Protein AF-A0A1G1IIZ5-F1 (afdb_monomer)

Structure (mmCIF, N/CA/C/O backbone):
data_AF-A0A1G1IIZ5-F1
#
_entry.id   AF-A0A1G1IIZ5-F1
#
loop_
_atom_site.group_PDB
_atom_site.id
_atom_site.type_symbol
_atom_site.label_atom_id
_atom_site.label_alt_id
_atom_site.label_comp_id
_atom_site.label_asym_id
_atom_site.label_entity_id
_atom_site.label_seq_id
_atom_site.pdbx_PDB_ins_code
_atom_site.Cartn_x
_atom_site.Cartn_y
_atom_site.Cartn_z
_atom_site.occupancy
_atom_site.B_iso_or_equiv
_atom_site.auth_seq_id
_atom_site.auth_comp_id
_atom_site.auth_asym_id
_atom_site.auth_atom_id
_atom_site.pdbx_PDB_model_num
ATOM 1 N N . MET A 1 1 ? 33.162 46.191 71.524 1.00 35.69 1 MET A N 1
ATOM 2 C CA . MET A 1 1 ? 34.318 47.117 71.509 1.00 35.69 1 MET A CA 1
ATOM 3 C C . MET A 1 1 ? 35.520 46.307 71.055 1.00 35.69 1 MET A C 1
ATOM 5 O O . MET A 1 1 ? 35.859 45.356 71.735 1.00 35.69 1 MET A O 1
ATOM 9 N N . ARG A 1 2 ? 35.902 46.416 69.774 1.00 37.34 2 ARG A N 1
ATOM 10 C CA . ARG A 1 2 ? 37.052 47.219 69.300 1.00 37.34 2 ARG A CA 1
ATOM 11 C C . ARG A 1 2 ? 38.326 46.714 69.982 1.00 37.34 2 ARG A C 1
ATOM 13 O O . ARG A 1 2 ? 38.479 46.966 71.169 1.00 37.34 2 ARG A O 1
ATOM 20 N N . LYS A 1 3 ? 39.179 45.956 69.287 1.00 39.81 3 LYS A N 1
ATOM 21 C CA . LYS A 1 3 ? 40.408 46.441 68.613 1.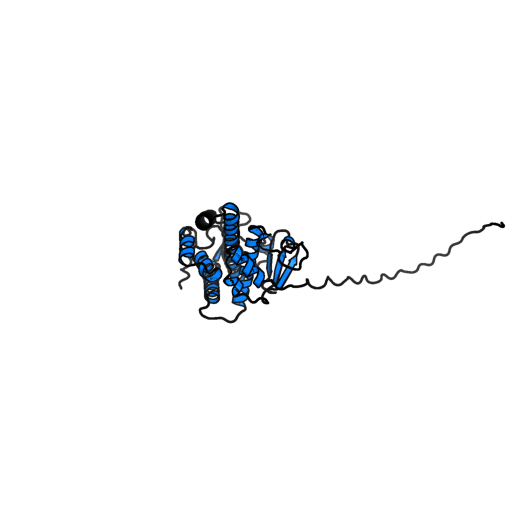00 39.81 3 LYS A CA 1
ATOM 22 C C . LYS A 1 3 ? 41.299 45.185 68.403 1.00 39.81 3 LYS A C 1
ATOM 24 O O . LYS A 1 3 ? 41.191 44.294 69.230 1.00 39.81 3 LYS A O 1
ATOM 29 N N . ASP A 1 4 ? 42.130 44.947 67.391 1.00 43.72 4 ASP A N 1
ATOM 30 C CA . ASP A 1 4 ? 42.966 45.807 66.551 1.00 43.72 4 ASP A CA 1
ATOM 31 C C . ASP A 1 4 ? 43.661 44.898 65.488 1.00 43.72 4 ASP A C 1
ATOM 33 O O . ASP A 1 4 ? 43.944 43.741 65.779 1.00 43.72 4 ASP A O 1
ATOM 37 N N . ILE A 1 5 ? 43.749 45.317 64.214 1.00 45.19 5 ILE A N 1
ATOM 38 C CA . ILE A 1 5 ? 44.985 45.755 63.500 1.00 45.19 5 ILE A CA 1
ATOM 39 C C . ILE A 1 5 ? 45.756 44.571 62.857 1.00 45.19 5 ILE A C 1
ATOM 41 O O . ILE A 1 5 ? 46.226 43.690 63.555 1.00 45.19 5 ILE A O 1
ATOM 45 N N . LEU A 1 6 ? 45.732 44.381 61.526 1.00 35.84 6 LEU A N 1
ATOM 46 C CA . LEU A 1 6 ? 46.451 45.091 60.438 1.00 35.84 6 LEU A CA 1
ATOM 47 C C . LEU A 1 6 ? 47.904 44.593 60.243 1.00 35.84 6 LEU A C 1
ATOM 49 O O . LEU A 1 6 ? 48.634 44.418 61.209 1.00 35.84 6 LEU A O 1
ATOM 53 N N . VAL A 1 7 ? 48.313 44.551 58.963 1.00 37.84 7 VAL A N 1
ATOM 54 C CA . VAL A 1 7 ? 49.687 44.496 58.397 1.00 37.84 7 VAL A CA 1
ATOM 55 C C . VAL A 1 7 ? 50.171 43.061 58.087 1.00 37.84 7 VAL A C 1
ATOM 57 O O . VAL A 1 7 ? 50.438 42.295 58.996 1.00 37.84 7 VAL A O 1
ATOM 60 N N . SER A 1 8 ? 50.134 42.548 56.845 1.00 29.69 8 SER A N 1
ATOM 61 C CA . SER A 1 8 ? 50.776 42.970 55.575 1.00 29.69 8 SER A CA 1
ATOM 62 C C . SER A 1 8 ? 52.266 42.601 55.473 1.00 29.69 8 SER A C 1
ATOM 64 O O . SER A 1 8 ? 52.972 42.662 56.470 1.00 29.69 8 SER A O 1
ATOM 66 N N . LEU A 1 9 ? 52.708 42.348 54.227 1.00 31.19 9 LEU A N 1
ATOM 67 C CA . LEU A 1 9 ? 54.066 42.059 53.714 1.00 31.19 9 LEU A CA 1
ATOM 68 C C . LEU A 1 9 ? 54.478 40.568 53.819 1.00 31.19 9 LEU A C 1
ATOM 70 O O . LEU A 1 9 ? 54.253 39.949 54.842 1.00 31.19 9 LEU A O 1
ATOM 74 N N . ILE A 1 10 ? 55.113 39.885 52.856 1.00 40.47 10 ILE A N 1
ATOM 75 C CA . ILE A 1 10 ? 55.811 40.206 51.592 1.00 40.47 10 ILE A CA 1
ATOM 76 C C . ILE A 1 10 ? 56.093 38.826 50.930 1.00 40.47 10 ILE A C 1
ATOM 78 O O . ILE A 1 10 ? 56.464 37.891 51.622 1.00 40.47 10 ILE A O 1
ATOM 82 N N . ASN A 1 11 ? 55.697 38.571 49.677 1.00 30.33 11 ASN A N 1
ATOM 83 C CA . ASN A 1 11 ? 56.474 38.722 48.429 1.00 30.33 11 ASN A CA 1
ATOM 84 C C . ASN A 1 11 ? 57.281 37.457 48.006 1.00 30.33 11 ASN A C 1
ATOM 86 O O . ASN A 1 11 ? 58.302 37.137 48.595 1.00 30.33 11 ASN A O 1
ATOM 90 N N . ARG A 1 12 ? 56.805 36.830 46.912 1.00 33.84 12 ARG A N 1
ATOM 91 C CA . ARG A 1 12 ? 57.512 36.302 45.712 1.00 33.84 12 ARG A CA 1
ATOM 92 C C . ARG A 1 12 ? 58.698 35.319 45.839 1.00 33.84 12 ARG A C 1
ATOM 94 O O . ARG A 1 12 ? 59.758 35.701 46.304 1.00 33.84 12 ARG A O 1
ATOM 101 N N . LEU A 1 13 ? 58.555 34.147 45.200 1.00 32.44 13 LEU A N 1
ATOM 102 C CA . LEU A 1 13 ? 59.296 33.621 44.015 1.00 32.44 13 LEU A CA 1
ATOM 103 C C . LEU A 1 13 ? 59.108 32.081 43.969 1.00 32.44 13 LEU A C 1
ATOM 105 O O . LEU A 1 13 ? 59.458 31.388 44.911 1.00 32.44 13 LEU A O 1
ATOM 109 N N . ALA A 1 14 ? 58.336 31.535 43.025 1.00 31.95 14 ALA A N 1
ATOM 110 C CA . ALA A 1 14 ? 58.768 31.026 41.713 1.00 31.95 14 ALA A CA 1
ATOM 111 C C . ALA A 1 14 ? 59.657 29.765 41.768 1.00 31.95 14 ALA A C 1
ATOM 113 O O . ALA A 1 14 ? 60.871 29.881 41.867 1.00 31.95 14 ALA A O 1
ATOM 114 N N . VAL A 1 15 ? 59.054 28.583 41.576 1.00 36.00 15 VAL A N 1
ATOM 115 C CA . VAL A 1 15 ? 59.698 27.421 40.934 1.00 36.00 15 VAL A CA 1
ATOM 116 C C . VAL A 1 15 ? 58.640 26.690 40.107 1.00 36.00 15 VAL A C 1
ATOM 118 O O . VAL A 1 15 ? 57.615 26.252 40.625 1.00 36.00 15 VAL A O 1
ATOM 121 N N . ALA A 1 16 ? 58.892 26.604 38.804 1.00 32.50 16 ALA A N 1
ATOM 122 C CA . ALA A 1 16 ? 58.141 25.795 37.862 1.00 32.50 16 ALA A CA 1
ATOM 123 C C . ALA A 1 16 ? 58.535 24.320 38.014 1.00 32.50 16 ALA A C 1
ATOM 125 O O . ALA A 1 16 ? 59.723 24.006 38.038 1.00 32.50 16 ALA A O 1
ATOM 126 N N . CYS A 1 17 ? 57.551 23.421 38.041 1.00 30.36 17 CYS A N 1
ATOM 127 C CA . CYS A 1 17 ? 57.765 22.016 37.719 1.00 30.36 17 CYS A CA 1
ATOM 128 C C . CYS A 1 17 ? 56.618 21.522 36.836 1.00 30.36 17 CYS A C 1
ATOM 130 O O . CYS A 1 17 ? 55.448 21.539 37.216 1.00 30.36 17 CYS A O 1
ATOM 132 N N . LEU A 1 18 ? 57.012 21.135 35.628 1.00 30.66 18 LEU A N 1
ATOM 133 C CA . LEU A 1 18 ? 56.246 20.464 34.593 1.00 30.66 18 LEU A CA 1
ATOM 134 C C . LEU A 1 18 ? 55.715 19.130 35.154 1.00 30.66 18 LEU A C 1
ATOM 136 O O . LEU A 1 18 ? 56.514 18.278 35.536 1.00 30.66 18 LEU A O 1
ATOM 140 N N . ILE A 1 19 ? 54.398 18.917 35.171 1.00 38.81 19 ILE A N 1
ATOM 141 C CA . ILE A 1 19 ? 53.825 17.569 35.268 1.00 38.81 19 ILE A CA 1
ATOM 142 C C . ILE A 1 19 ? 52.884 17.386 34.083 1.00 38.81 19 ILE A C 1
ATOM 144 O O . ILE A 1 19 ? 51.909 18.113 33.907 1.00 38.81 19 ILE A O 1
ATOM 148 N N . MET A 1 20 ? 53.256 16.418 33.251 1.00 34.34 20 MET A N 1
ATOM 149 C CA . MET A 1 20 ? 52.522 15.924 32.097 1.00 34.34 20 MET A CA 1
ATOM 150 C C . MET A 1 20 ? 51.125 15.465 32.522 1.00 34.34 20 MET A C 1
ATOM 152 O O . MET A 1 20 ? 50.988 14.505 33.280 1.00 34.34 20 MET A O 1
ATOM 156 N N . ALA A 1 21 ? 50.088 16.137 32.025 1.00 37.84 21 ALA A N 1
ATOM 157 C CA . ALA A 1 21 ? 48.723 15.648 32.128 1.00 37.84 21 ALA A CA 1
ATOM 158 C C . ALA A 1 21 ? 48.564 14.458 31.173 1.00 37.84 21 ALA A C 1
ATOM 160 O O . ALA A 1 21 ? 48.526 14.620 29.953 1.00 37.84 21 ALA A O 1
ATOM 161 N N . ALA A 1 22 ? 48.509 13.257 31.743 1.00 37.97 22 ALA A N 1
ATOM 162 C CA . ALA A 1 22 ? 48.033 12.073 31.052 1.00 37.97 22 ALA A CA 1
ATOM 163 C C . ALA A 1 22 ? 46.589 12.329 30.594 1.00 37.97 22 ALA A C 1
ATOM 165 O O . ALA A 1 22 ? 45.702 12.567 31.415 1.00 37.97 22 ALA A O 1
ATOM 166 N N . ALA A 1 23 ? 46.368 12.307 29.280 1.00 42.84 23 ALA A N 1
ATOM 167 C CA . ALA A 1 23 ? 45.037 12.281 28.701 1.00 42.84 23 ALA A CA 1
ATOM 168 C C . ALA A 1 23 ? 44.338 10.998 29.170 1.00 42.84 23 ALA A C 1
ATOM 170 O O . ALA A 1 23 ? 44.725 9.893 28.789 1.00 42.84 23 ALA A O 1
ATOM 171 N N . ALA A 1 24 ? 43.337 11.147 30.036 1.00 38.81 24 ALA A N 1
ATOM 172 C CA . ALA A 1 24 ? 42.416 10.065 30.332 1.00 38.81 24 ALA A CA 1
ATOM 173 C C . ALA A 1 24 ? 41.630 9.734 29.051 1.00 38.81 24 ALA A C 1
ATOM 175 O O . ALA A 1 24 ? 41.260 10.653 28.312 1.00 38.81 24 ALA A O 1
ATOM 176 N N . PRO A 1 25 ? 41.377 8.448 28.760 1.00 44.31 25 PRO A N 1
ATOM 177 C CA . PRO A 1 25 ? 40.555 8.076 27.626 1.00 44.31 25 PRO A CA 1
ATOM 178 C C . PRO A 1 25 ? 39.148 8.626 27.860 1.00 44.31 25 PRO A C 1
ATOM 180 O O . PRO A 1 25 ? 38.497 8.286 28.846 1.00 44.31 25 PRO A O 1
ATOM 183 N N . VAL A 1 26 ? 38.689 9.481 26.944 1.00 46.41 26 VAL A N 1
ATOM 184 C CA . VAL A 1 26 ? 37.265 9.766 26.769 1.00 46.41 26 VAL A CA 1
ATOM 185 C C . VAL A 1 26 ? 36.629 8.426 26.433 1.00 46.41 26 VAL A C 1
ATOM 187 O O . VAL A 1 26 ? 36.758 7.923 25.317 1.00 46.41 26 VAL A O 1
ATOM 190 N N . TRP A 1 27 ? 36.029 7.795 27.435 1.00 47.47 27 TRP A N 1
ATOM 191 C CA . TRP A 1 27 ? 35.091 6.714 27.208 1.00 47.47 27 TRP A CA 1
ATOM 192 C C . TRP A 1 27 ? 33.933 7.351 26.460 1.00 47.47 27 TRP A C 1
ATOM 194 O O . TRP A 1 27 ? 33.174 8.134 27.025 1.00 47.47 27 TRP A O 1
ATOM 204 N N . ALA A 1 28 ? 33.892 7.096 25.154 1.00 46.25 28 ALA A N 1
ATOM 205 C CA . ALA A 1 28 ? 32.711 7.351 24.364 1.00 46.25 28 ALA A CA 1
ATOM 206 C C . ALA A 1 28 ? 31.565 6.622 25.064 1.00 46.25 28 ALA A C 1
ATOM 208 O O . ALA A 1 28 ? 31.615 5.404 25.250 1.00 46.25 28 ALA A O 1
ATOM 209 N N . GLU A 1 29 ? 30.593 7.403 25.521 1.00 41.41 29 GLU A N 1
ATOM 210 C CA . GLU A 1 29 ? 29.311 6.903 25.979 1.00 41.41 29 GLU A CA 1
ATOM 211 C C . GLU A 1 29 ? 28.806 5.919 24.921 1.00 41.41 29 GLU A C 1
ATOM 213 O O . GLU A 1 29 ? 28.840 6.215 23.720 1.00 41.41 29 GLU A O 1
ATOM 218 N N . ALA A 1 30 ? 28.415 4.721 25.356 1.00 50.22 30 ALA A N 1
ATOM 219 C CA . ALA A 1 30 ? 27.749 3.781 24.474 1.00 50.22 30 ALA A CA 1
ATOM 220 C C . ALA A 1 30 ? 26.575 4.506 23.785 1.00 50.22 30 ALA A C 1
ATOM 222 O O . ALA A 1 30 ? 25.937 5.351 24.424 1.00 50.22 30 ALA A O 1
ATOM 223 N N . PRO A 1 31 ? 26.289 4.217 22.501 1.00 45.81 31 PRO A N 1
ATOM 224 C CA . PRO A 1 31 ? 25.089 4.741 21.862 1.00 45.81 31 PRO A CA 1
ATOM 225 C C . PRO A 1 31 ? 23.868 4.445 22.752 1.00 45.81 31 PRO A C 1
ATOM 227 O O . PRO A 1 31 ? 23.874 3.436 23.469 1.00 45.81 31 PRO A O 1
ATOM 230 N N . PRO A 1 32 ? 22.857 5.332 22.761 1.00 45.09 32 PRO A N 1
ATOM 231 C CA . PRO A 1 32 ? 21.695 5.184 23.627 1.00 45.09 32 PRO A CA 1
ATOM 232 C C . PRO A 1 32 ? 21.066 3.792 23.462 1.00 45.09 32 PRO A C 1
ATOM 234 O O . PRO A 1 32 ? 21.185 3.190 22.390 1.00 45.09 32 PRO A O 1
ATOM 237 N N . PRO A 1 33 ? 20.415 3.267 24.517 1.00 46.38 33 PRO A N 1
ATOM 238 C CA . PRO A 1 33 ? 19.754 1.971 24.453 1.00 46.38 33 PRO A CA 1
ATOM 239 C C . PRO A 1 33 ? 18.777 1.944 23.274 1.00 46.38 33 PRO A C 1
ATOM 241 O O . PRO A 1 33 ? 18.203 2.978 22.923 1.00 46.38 33 PRO A O 1
ATOM 244 N N . ALA A 1 34 ? 18.627 0.759 22.671 1.00 51.72 34 ALA A N 1
ATOM 245 C CA . ALA A 1 34 ? 17.686 0.493 21.588 1.00 51.72 34 ALA A CA 1
ATOM 246 C C . ALA A 1 34 ? 16.342 1.179 21.866 1.00 51.72 34 ALA A C 1
ATOM 248 O O . ALA A 1 34 ? 15.870 1.159 23.007 1.00 51.72 34 ALA A O 1
ATOM 249 N N . ALA A 1 35 ? 15.771 1.815 20.839 1.00 57.34 35 ALA A N 1
ATOM 250 C CA . ALA A 1 35 ? 14.470 2.461 20.925 1.00 57.34 35 ALA A CA 1
ATOM 251 C C . ALA A 1 35 ? 13.476 1.527 21.635 1.00 57.34 35 ALA A C 1
ATOM 253 O O . ALA A 1 35 ? 13.461 0.327 21.364 1.00 57.34 35 ALA A O 1
ATOM 254 N N . ASP A 1 36 ? 12.698 2.066 22.575 1.00 61.78 36 ASP A N 1
ATOM 255 C CA . ASP A 1 36 ? 11.671 1.315 23.299 1.00 61.78 36 ASP A CA 1
ATOM 256 C C . ASP A 1 36 ? 10.623 0.835 22.281 1.00 61.78 36 ASP A C 1
ATOM 258 O O . ASP A 1 36 ? 9.737 1.586 21.867 1.00 61.78 36 ASP A O 1
ATOM 262 N N . LEU A 1 37 ? 10.825 -0.380 21.765 1.00 65.50 37 LEU A N 1
ATOM 263 C CA . LEU A 1 37 ? 9.994 -0.990 20.737 1.00 65.50 37 LEU A CA 1
ATOM 264 C C . LEU A 1 37 ? 8.644 -1.322 21.362 1.00 65.50 37 LEU A C 1
ATOM 266 O O . LEU A 1 37 ? 8.516 -2.207 22.209 1.00 65.50 37 LEU A O 1
ATOM 270 N N . THR A 1 38 ? 7.615 -0.620 20.910 1.00 80.00 38 THR A N 1
ATOM 271 C CA . THR A 1 38 ? 6.235 -0.863 21.332 1.00 80.00 38 THR A CA 1
ATOM 272 C C . THR A 1 38 ? 5.536 -1.799 20.350 1.00 80.00 38 THR A C 1
ATOM 274 O O . THR A 1 38 ? 5.992 -2.007 19.228 1.00 80.00 38 THR A O 1
ATOM 277 N N . ARG A 1 39 ? 4.422 -2.412 20.755 1.00 84.19 39 ARG A N 1
ATOM 278 C CA . ARG A 1 39 ? 3.571 -3.176 19.831 1.00 84.19 39 ARG A CA 1
ATOM 279 C C . ARG A 1 39 ? 2.572 -2.247 19.156 1.00 84.19 39 ARG A C 1
ATOM 281 O O . ARG A 1 39 ? 2.050 -1.334 19.799 1.00 84.19 39 ARG A O 1
ATOM 288 N N . LEU A 1 40 ? 2.268 -2.508 17.884 1.00 83.25 40 LEU A N 1
ATOM 289 C CA . LEU A 1 40 ? 1.199 -1.798 17.187 1.00 83.25 40 LEU A CA 1
ATOM 290 C C . LEU A 1 40 ? -0.132 -2.043 17.930 1.00 83.25 40 LEU A C 1
ATOM 292 O O . LEU A 1 40 ? -0.494 -3.202 18.147 1.00 83.25 40 LEU A O 1
ATOM 296 N N . PRO A 1 41 ? -0.892 -0.999 18.323 1.00 87.50 41 PRO A N 1
ATOM 297 C CA . PRO A 1 41 ? -2.164 -1.159 19.029 1.00 87.50 41 PRO A CA 1
ATOM 298 C C . PRO A 1 41 ? -3.278 -1.597 18.063 1.00 87.50 41 PRO A C 1
ATOM 300 O O . PRO A 1 41 ? -4.229 -0.861 17.796 1.00 87.50 41 PRO A O 1
ATOM 303 N N . LEU A 1 42 ? -3.158 -2.812 17.525 1.00 90.38 42 LEU A N 1
ATOM 304 C CA . LEU A 1 42 ? -3.950 -3.314 16.403 1.00 90.38 42 LEU A CA 1
ATOM 305 C C . LEU A 1 42 ? -5.460 -3.305 16.679 1.00 90.38 42 LEU A C 1
ATOM 307 O O . LEU A 1 42 ? -6.241 -2.937 15.809 1.00 90.38 42 LEU A O 1
ATOM 311 N N . ALA A 1 43 ? -5.881 -3.628 17.905 1.00 91.00 43 ALA A N 1
ATOM 312 C CA . ALA A 1 43 ? -7.295 -3.599 18.283 1.00 91.00 43 ALA A CA 1
ATOM 313 C C . ALA A 1 43 ? -7.906 -2.187 18.193 1.00 91.00 43 ALA A C 1
ATOM 315 O O . ALA A 1 43 ? -9.009 -2.027 17.670 1.00 91.00 43 ALA A O 1
ATOM 316 N N . ALA A 1 44 ? -7.182 -1.164 18.661 1.00 91.50 44 ALA A N 1
ATOM 317 C CA . ALA A 1 44 ? -7.623 0.226 18.554 1.00 91.50 44 ALA A CA 1
ATOM 318 C C . ALA A 1 44 ? -7.625 0.681 17.089 1.00 91.50 44 ALA A C 1
ATOM 320 O O . ALA A 1 44 ? -8.612 1.240 16.621 1.00 91.50 44 ALA A O 1
ATOM 321 N N . LEU A 1 45 ? -6.567 0.345 16.343 1.00 93.50 45 LEU A N 1
ATOM 322 C CA . LEU A 1 45 ? -6.456 0.653 14.919 1.00 93.50 45 LEU A CA 1
ATOM 323 C C . LEU A 1 45 ? -7.617 0.064 14.105 1.00 93.50 45 LEU A C 1
ATOM 325 O O . LEU A 1 45 ? -8.181 0.764 13.265 1.00 93.50 45 LEU A O 1
ATOM 329 N N . ILE A 1 46 ? -7.993 -1.193 14.361 1.00 96.62 46 ILE A N 1
ATOM 330 C CA . ILE A 1 46 ? -9.146 -1.843 13.726 1.00 96.62 46 ILE A CA 1
ATOM 331 C C . ILE A 1 46 ? -10.426 -1.086 14.084 1.00 96.62 46 ILE A C 1
ATOM 333 O O . ILE A 1 46 ? -11.134 -0.664 13.177 1.00 96.62 46 ILE A O 1
ATOM 337 N N . SER A 1 47 ? -10.696 -0.857 15.373 1.00 96.44 47 SER A N 1
ATOM 338 C CA . SER A 1 47 ? -11.917 -0.168 15.822 1.00 96.44 47 SER A CA 1
ATOM 339 C C . SER A 1 47 ? -12.069 1.214 15.180 1.00 96.44 47 SER A C 1
ATOM 341 O O . SER A 1 47 ? -13.108 1.527 14.604 1.00 96.44 47 SER A O 1
ATOM 343 N N . GLU A 1 48 ? -11.018 2.034 15.219 1.00 95.94 48 GLU A N 1
ATOM 344 C CA . GLU A 1 48 ? -11.031 3.380 14.637 1.00 95.94 48 GLU A CA 1
ATOM 345 C C . GLU A 1 48 ? -11.157 3.353 13.108 1.00 95.94 48 GLU A C 1
ATOM 347 O O . GLU A 1 48 ? -11.800 4.216 12.507 1.00 95.94 48 GLU A O 1
ATOM 352 N N . SER A 1 49 ? -10.566 2.346 12.463 1.00 96.56 49 SER A N 1
ATOM 353 C CA . SER A 1 49 ? -10.702 2.144 11.022 1.00 96.56 49 SER A CA 1
ATOM 354 C C . SER A 1 49 ? -12.142 1.817 10.639 1.00 96.56 49 SER A C 1
ATOM 356 O O . SER A 1 49 ? -12.651 2.388 9.678 1.00 96.56 49 SER A O 1
ATOM 358 N N . GLU A 1 50 ? -12.834 0.969 11.401 1.00 95.81 50 GLU A N 1
ATOM 359 C CA . GLU A 1 50 ? -14.244 0.648 11.154 1.00 95.81 50 GLU A CA 1
ATOM 360 C C . GLU A 1 50 ? -15.158 1.858 11.332 1.00 95.81 50 GLU A C 1
ATOM 362 O O . GLU A 1 50 ? -16.039 2.083 10.500 1.00 95.81 50 GLU A O 1
ATOM 367 N N . GLU A 1 51 ? -14.916 2.678 12.357 1.00 94.69 51 GLU A N 1
ATOM 368 C CA . GLU A 1 51 ? -15.649 3.932 12.572 1.00 94.69 51 GLU A CA 1
ATOM 369 C C . GLU A 1 51 ? -15.499 4.902 11.390 1.00 94.69 51 GLU A C 1
ATOM 371 O O . GLU A 1 51 ? -16.441 5.610 11.026 1.00 94.69 51 GLU A O 1
ATOM 376 N N . LEU A 1 52 ? -14.328 4.904 10.749 1.00 93.56 52 LEU A N 1
ATOM 377 C CA . LEU A 1 52 ? -14.041 5.683 9.543 1.00 93.56 52 LEU A CA 1
ATOM 378 C C . LEU A 1 52 ? -14.479 4.979 8.244 1.00 93.56 52 LEU A C 1
ATOM 380 O O . LEU A 1 52 ? -14.332 5.537 7.151 1.00 93.56 52 LEU A O 1
ATOM 384 N N . GLY A 1 53 ? -15.018 3.761 8.341 1.00 93.38 53 GLY A N 1
ATOM 385 C CA . GLY A 1 53 ? -15.390 2.923 7.205 1.00 93.38 53 GLY A CA 1
ATOM 386 C C . GLY A 1 53 ? -14.195 2.497 6.347 1.00 93.38 53 GLY A C 1
ATOM 387 O O . GLY A 1 53 ? -14.348 2.330 5.140 1.00 93.38 53 GLY A O 1
ATOM 388 N N . LEU A 1 54 ? -13.001 2.386 6.918 1.00 96.38 54 LEU A N 1
ATOM 389 C CA . LEU A 1 54 ? -11.776 1.942 6.253 1.00 96.38 54 LEU A CA 1
ATOM 390 C C . LEU A 1 54 ? -11.680 0.405 6.217 1.00 96.38 54 LEU A C 1
ATOM 392 O O . LEU A 1 54 ? -12.326 -0.268 7.022 1.00 96.38 54 LEU A O 1
ATOM 396 N N . PRO A 1 55 ? -10.910 -0.171 5.276 1.00 96.12 55 PRO A N 1
ATOM 397 C CA . PRO A 1 55 ? -10.788 -1.621 5.157 1.00 96.12 55 PRO A CA 1
ATOM 398 C C . PRO A 1 55 ? -10.026 -2.223 6.343 1.00 96.12 55 PRO A C 1
ATOM 400 O O . PRO A 1 55 ? -8.889 -1.849 6.601 1.00 96.12 55 PRO A O 1
ATOM 403 N N . THR A 1 56 ? -10.619 -3.197 7.036 1.00 96.81 56 THR A N 1
ATOM 404 C CA . THR A 1 56 ? -10.002 -3.826 8.221 1.00 96.81 56 THR A CA 1
ATOM 405 C C . THR A 1 56 ? -9.716 -5.310 8.076 1.00 96.81 56 THR A C 1
ATOM 407 O O . THR A 1 56 ? -9.088 -5.882 8.961 1.00 96.81 56 THR A O 1
ATOM 410 N N . LYS A 1 57 ? -10.135 -5.947 6.976 1.00 96.50 57 LYS A N 1
ATOM 411 C CA . LYS A 1 57 ? -10.001 -7.397 6.788 1.00 96.50 57 LYS A CA 1
ATOM 412 C C . LYS A 1 57 ? -8.561 -7.877 6.989 1.00 96.50 57 LYS A C 1
ATOM 414 O O . LYS A 1 57 ? -8.318 -8.667 7.890 1.00 96.50 57 LYS A O 1
ATOM 419 N N . PHE A 1 58 ? -7.607 -7.326 6.242 1.00 95.94 58 PHE A N 1
ATOM 420 C CA . PHE A 1 58 ? -6.199 -7.709 6.378 1.00 95.94 58 PHE A CA 1
ATOM 421 C C . PHE A 1 58 ? -5.591 -7.344 7.746 1.00 95.94 58 PHE A C 1
ATOM 423 O O . PHE A 1 58 ? -4.736 -8.061 8.255 1.00 95.94 58 PHE A O 1
ATOM 430 N N . LEU A 1 59 ? -6.067 -6.269 8.389 1.00 96.31 59 LEU A N 1
ATOM 431 C CA . LEU A 1 59 ? -5.623 -5.892 9.736 1.00 96.31 59 LEU A CA 1
ATOM 432 C C . LEU A 1 59 ? -6.041 -6.928 10.781 1.00 96.31 59 LEU A C 1
ATOM 434 O O . LEU A 1 59 ? -5.322 -7.137 11.748 1.00 96.31 59 LEU A O 1
ATOM 438 N N . ARG A 1 60 ? -7.196 -7.577 10.603 1.00 95.75 60 ARG A N 1
ATOM 439 C CA . ARG A 1 60 ? -7.690 -8.615 11.522 1.00 95.75 60 ARG A CA 1
ATOM 440 C C . ARG A 1 60 ? -6.891 -9.909 11.438 1.00 95.75 60 ARG A C 1
ATOM 442 O O . ARG A 1 60 ? -6.831 -10.632 12.427 1.00 95.75 60 ARG A O 1
ATOM 449 N N . ASP A 1 61 ? -6.301 -10.178 10.281 1.00 94.00 61 ASP A N 1
ATOM 450 C CA . ASP A 1 61 ? -5.495 -11.372 10.037 1.00 94.00 61 ASP A CA 1
ATOM 451 C C . ASP A 1 61 ? -4.062 -11.237 10.575 1.00 94.00 61 ASP A C 1
ATOM 453 O O . ASP A 1 61 ? -3.380 -12.248 10.761 1.00 94.00 61 ASP A O 1
ATOM 457 N N . LEU A 1 62 ? -3.595 -10.005 10.805 1.00 93.25 62 LEU A N 1
ATOM 458 C CA . LEU A 1 62 ? -2.244 -9.716 11.276 1.00 93.25 62 LEU A CA 1
ATOM 459 C C . LEU A 1 62 ? -2.115 -10.025 12.784 1.00 93.25 62 LEU A C 1
ATOM 461 O O . LEU A 1 62 ? -2.896 -9.503 13.581 1.00 93.25 62 LEU A O 1
ATOM 465 N N . PRO A 1 63 ? -1.130 -10.826 13.227 1.00 92.81 63 PRO A N 1
ATOM 466 C CA . PRO A 1 63 ? -0.892 -11.043 14.650 1.00 92.81 63 PRO A CA 1
ATOM 467 C C . PRO A 1 63 ? -0.462 -9.748 15.351 1.00 92.81 63 PRO A C 1
ATOM 469 O O . PRO A 1 63 ? 0.354 -8.982 14.836 1.00 92.81 63 PRO A O 1
ATOM 472 N N . SER A 1 64 ? -0.965 -9.508 16.565 1.00 89.44 64 SER A N 1
ATOM 473 C CA . SER A 1 64 ? -0.657 -8.289 17.338 1.00 89.44 64 SER A CA 1
ATOM 474 C C . SER A 1 64 ? 0.820 -8.147 17.725 1.00 89.44 64 SER A C 1
ATOM 476 O O . SER A 1 64 ? 1.264 -7.072 18.119 1.00 89.44 64 SER A O 1
ATOM 478 N N . ASP A 1 65 ? 1.569 -9.243 17.664 1.00 90.00 65 ASP A N 1
ATOM 479 C CA . ASP A 1 65 ? 2.990 -9.345 17.974 1.00 90.00 65 ASP A CA 1
ATOM 480 C C . ASP A 1 65 ? 3.868 -9.527 16.727 1.00 90.00 65 ASP A C 1
ATOM 482 O O . ASP A 1 65 ? 5.080 -9.698 16.870 1.00 90.00 65 ASP A O 1
ATOM 486 N N . PHE A 1 66 ? 3.299 -9.444 15.521 1.00 93.44 66 PHE A N 1
ATOM 487 C CA . PHE A 1 66 ? 4.086 -9.488 14.291 1.00 93.44 66 PHE A CA 1
ATOM 488 C C . PHE A 1 66 ? 4.871 -8.186 14.092 1.00 93.44 66 PHE A C 1
ATOM 490 O O . PHE A 1 66 ? 6.076 -8.220 13.889 1.00 93.44 66 PHE A O 1
ATOM 497 N N . VAL A 1 67 ? 4.207 -7.033 14.240 1.00 93.19 67 VAL A N 1
ATOM 498 C CA . VAL A 1 67 ? 4.822 -5.717 14.006 1.00 93.19 67 VAL A CA 1
ATOM 499 C C . VAL A 1 67 ? 5.268 -5.067 15.313 1.00 93.19 67 VAL A C 1
ATOM 501 O O . VAL A 1 67 ? 4.477 -4.884 16.248 1.00 93.19 67 VAL A O 1
ATOM 504 N N . THR A 1 68 ? 6.538 -4.678 15.373 1.00 92.44 68 THR A N 1
ATOM 505 C CA . THR A 1 68 ? 7.054 -3.748 16.390 1.00 92.44 68 THR A CA 1
ATOM 506 C C . THR A 1 68 ? 7.022 -2.316 15.864 1.00 92.44 68 THR A C 1
ATOM 508 O O . THR A 1 68 ? 7.010 -2.096 14.656 1.00 92.44 68 THR A O 1
ATOM 511 N N . VAL A 1 69 ? 6.957 -1.326 16.755 1.00 90.44 69 VAL A N 1
ATOM 512 C CA . VAL A 1 69 ? 6.771 0.083 16.398 1.00 90.44 69 VAL A CA 1
ATOM 513 C C . VAL A 1 69 ? 7.695 0.990 17.203 1.00 90.44 69 VAL A C 1
ATOM 515 O O . VAL A 1 69 ? 7.747 0.896 18.434 1.00 90.44 69 VAL A O 1
ATOM 518 N N . THR A 1 70 ? 8.343 1.934 16.519 1.00 91.00 70 THR A N 1
ATOM 519 C CA . THR A 1 70 ? 9.028 3.087 17.135 1.00 91.00 70 THR A CA 1
ATOM 520 C C . THR A 1 70 ? 8.527 4.399 16.548 1.00 91.00 70 THR A C 1
ATOM 522 O O . THR A 1 70 ? 7.893 4.432 15.494 1.00 91.00 70 THR A O 1
ATOM 525 N N . PHE A 1 71 ? 8.807 5.502 17.247 1.00 89.25 71 PHE A N 1
ATOM 526 C CA . PHE A 1 71 ? 8.479 6.849 16.786 1.00 89.25 71 PHE A CA 1
ATOM 527 C C . PHE A 1 71 ? 9.732 7.710 16.606 1.00 89.25 71 PHE A C 1
ATOM 529 O O . PHE A 1 71 ? 10.375 8.125 17.579 1.00 89.25 71 PHE A O 1
ATOM 536 N N . GLU A 1 72 ? 10.024 8.064 15.358 1.00 88.75 72 GLU A N 1
ATOM 537 C CA . GLU A 1 72 ? 11.226 8.804 14.961 1.00 88.75 72 GLU A CA 1
ATOM 538 C C . GLU A 1 72 ? 10.899 10.019 14.087 1.00 88.75 72 GLU A C 1
ATOM 540 O O . GLU A 1 72 ? 9.776 10.194 13.620 1.00 88.75 72 GLU A O 1
ATOM 545 N N . ASP A 1 73 ? 11.863 10.919 13.892 1.00 85.25 73 ASP A N 1
ATOM 546 C CA . ASP A 1 73 ? 11.665 12.100 13.044 1.00 85.25 73 ASP A CA 1
ATOM 547 C C . ASP A 1 73 ? 11.898 11.774 11.561 1.00 85.25 73 ASP A C 1
ATOM 549 O O . ASP A 1 73 ? 12.942 12.070 10.968 1.00 85.25 73 ASP A O 1
ATOM 553 N N . LEU A 1 74 ? 10.886 11.154 10.956 1.00 80.44 74 LEU A N 1
ATOM 554 C CA . LEU A 1 74 ? 10.849 10.845 9.532 1.00 80.44 74 LEU A CA 1
ATOM 555 C C . LEU A 1 74 ? 10.538 12.114 8.725 1.00 80.44 74 LEU A C 1
ATOM 557 O O . LEU A 1 74 ? 9.406 12.350 8.322 1.00 80.44 74 LEU A O 1
ATOM 561 N N . HIS A 1 75 ? 11.541 12.951 8.466 1.00 74.62 75 HIS A N 1
ATOM 562 C CA . HIS A 1 75 ? 11.379 14.288 7.867 1.00 74.62 75 HIS A CA 1
ATOM 563 C C . HIS A 1 75 ? 10.383 14.372 6.690 1.00 74.62 75 HIS A C 1
ATOM 565 O O . HIS A 1 75 ? 9.686 15.374 6.538 1.00 74.62 75 HIS A O 1
ATOM 571 N N . ARG A 1 76 ? 10.349 13.356 5.815 1.00 71.94 76 ARG A N 1
ATOM 572 C CA . ARG A 1 76 ? 9.518 13.335 4.597 1.00 71.94 76 ARG A CA 1
ATOM 573 C C . ARG A 1 76 ? 8.411 12.286 4.593 1.00 71.94 76 ARG A C 1
ATOM 575 O O . ARG A 1 76 ? 7.572 12.329 3.696 1.00 71.94 76 ARG A O 1
ATOM 582 N N . TRP A 1 77 ? 8.404 11.367 5.550 1.00 76.69 77 TRP A N 1
ATOM 583 C CA . TRP A 1 77 ? 7.549 10.183 5.521 1.00 76.69 77 TRP A CA 1
ATOM 584 C C . TRP A 1 77 ? 6.705 10.120 6.787 1.00 76.69 77 TRP A C 1
ATOM 586 O O . TRP A 1 77 ? 7.116 10.593 7.843 1.00 76.69 77 TRP A O 1
ATOM 596 N N . ALA A 1 78 ? 5.492 9.586 6.674 1.00 81.50 78 ALA A N 1
ATOM 597 C CA . ALA A 1 78 ? 4.625 9.414 7.838 1.00 81.50 78 ALA A CA 1
ATOM 598 C C . ALA A 1 78 ? 4.918 8.089 8.555 1.00 81.50 78 ALA A C 1
ATOM 600 O O . ALA A 1 78 ? 4.793 8.016 9.773 1.00 81.50 78 ALA A O 1
ATOM 601 N N . ALA A 1 79 ? 5.320 7.070 7.803 1.00 89.56 79 ALA A N 1
ATOM 602 C CA . ALA A 1 79 ? 5.659 5.745 8.281 1.00 89.56 79 ALA A CA 1
ATOM 603 C C . ALA A 1 79 ? 6.669 5.107 7.309 1.00 89.56 79 ALA A C 1
ATOM 605 O O . ALA A 1 79 ? 6.753 5.550 6.162 1.00 89.56 79 ALA A O 1
ATOM 606 N N . GLU A 1 80 ? 7.413 4.115 7.784 1.00 91.75 80 GLU A N 1
ATOM 607 C CA . GLU A 1 80 ? 8.325 3.261 7.018 1.00 91.75 80 GLU A CA 1
ATOM 608 C C . GLU A 1 80 ? 8.295 1.857 7.637 1.00 91.75 80 GLU A C 1
ATOM 610 O O . GLU A 1 80 ? 8.309 1.729 8.866 1.00 91.75 80 GLU A O 1
ATOM 615 N N . TYR A 1 81 ? 8.207 0.814 6.815 1.00 94.25 81 TYR A N 1
ATOM 616 C CA . TYR A 1 81 ? 8.270 -0.575 7.265 1.00 94.25 81 TYR A CA 1
ATOM 617 C C . TYR A 1 81 ? 9.579 -1.257 6.847 1.00 94.25 81 TYR A C 1
ATOM 619 O O . TYR A 1 81 ? 9.974 -1.205 5.685 1.00 94.25 81 TYR A O 1
ATOM 627 N N . HIS A 1 82 ? 10.209 -1.947 7.796 1.00 92.81 82 HIS A N 1
ATOM 628 C CA . HIS A 1 82 ? 11.432 -2.723 7.618 1.00 92.81 82 HIS A CA 1
ATOM 629 C C . HIS A 1 82 ? 11.121 -4.222 7.768 1.00 92.81 82 HIS A C 1
ATOM 631 O O . HIS A 1 82 ? 10.930 -4.692 8.899 1.00 92.81 82 HIS A O 1
ATOM 637 N N . PRO A 1 83 ? 11.050 -4.983 6.659 1.00 90.38 83 PRO A N 1
ATOM 638 C CA . PRO A 1 83 ? 10.679 -6.397 6.696 1.00 90.38 83 PRO A CA 1
ATOM 639 C C . PRO A 1 83 ? 11.718 -7.268 7.415 1.00 90.38 83 PRO A C 1
ATOM 641 O O . PRO A 1 83 ? 11.358 -8.257 8.043 1.00 90.38 83 PRO A O 1
ATOM 644 N N . GLU A 1 84 ? 13.003 -6.893 7.411 1.00 89.56 84 GLU A N 1
ATOM 645 C CA . GLU A 1 84 ? 14.061 -7.680 8.064 1.00 89.56 84 GLU A CA 1
ATOM 646 C C . GLU A 1 84 ? 13.871 -7.809 9.585 1.00 89.56 84 GLU A C 1
ATOM 648 O O . GLU A 1 84 ? 14.338 -8.775 10.191 1.00 89.56 84 GLU A O 1
ATOM 653 N N . GLU A 1 85 ? 13.191 -6.837 10.195 1.00 90.62 85 GLU A N 1
ATOM 654 C CA . GLU A 1 85 ? 12.968 -6.748 11.642 1.00 90.62 85 GLU A CA 1
ATOM 655 C C . GLU A 1 85 ? 11.476 -6.799 12.014 1.00 90.62 85 GLU A C 1
ATOM 657 O O . GLU A 1 85 ? 11.120 -6.689 13.191 1.00 90.62 85 GLU A O 1
ATOM 662 N N . HIS A 1 86 ? 10.591 -6.945 11.020 1.00 93.81 86 HIS A N 1
ATOM 663 C CA . HIS A 1 86 ? 9.146 -6.737 11.143 1.00 93.81 86 HIS A CA 1
ATOM 664 C C . HIS A 1 86 ? 8.815 -5.452 11.927 1.00 93.81 86 HIS A C 1
ATOM 666 O O . HIS A 1 86 ? 7.972 -5.420 12.834 1.00 93.81 86 HIS A O 1
ATOM 672 N N . HIS A 1 87 ? 9.531 -4.377 11.603 1.00 94.25 87 HIS A N 1
ATOM 673 C CA . HIS A 1 87 ? 9.565 -3.148 12.387 1.00 94.25 87 HIS A CA 1
ATOM 674 C C . HIS A 1 87 ? 8.995 -1.985 11.585 1.00 94.25 87 HIS A C 1
ATOM 676 O O . HIS A 1 87 ? 9.395 -1.726 10.457 1.00 94.25 87 HIS A O 1
ATOM 682 N N . MET A 1 88 ? 8.037 -1.275 12.172 1.00 93.88 88 MET A N 1
ATOM 683 C CA . MET A 1 88 ? 7.446 -0.074 11.602 1.00 93.88 88 MET A CA 1
ATOM 684 C C . MET A 1 88 ? 7.949 1.166 12.342 1.00 93.88 88 MET A C 1
ATOM 686 O O . MET A 1 88 ? 7.687 1.352 13.533 1.00 93.88 88 MET A O 1
ATOM 690 N N . ILE A 1 89 ? 8.623 2.056 11.625 1.00 92.38 89 ILE A N 1
ATOM 691 C CA . ILE A 1 89 ? 8.996 3.373 12.131 1.00 92.38 89 ILE A CA 1
ATOM 692 C C . ILE A 1 89 ? 7.884 4.342 11.762 1.00 92.38 89 ILE A C 1
ATOM 694 O O . ILE A 1 89 ? 7.533 4.511 10.598 1.00 92.38 89 ILE A O 1
ATOM 698 N N . LEU A 1 90 ? 7.312 5.005 12.757 1.00 90.69 90 LEU A N 1
ATOM 699 C CA . LEU A 1 90 ? 6.292 6.024 12.562 1.00 90.69 90 LEU A CA 1
ATOM 700 C C . LEU A 1 90 ? 6.885 7.405 12.799 1.00 90.69 90 LEU A C 1
ATOM 702 O O . LEU A 1 90 ? 7.677 7.610 13.719 1.00 90.69 90 LEU A O 1
ATOM 706 N N . ASN A 1 91 ? 6.460 8.395 12.018 1.00 88.69 91 ASN A N 1
ATOM 707 C CA . ASN A 1 91 ? 6.856 9.770 12.276 1.00 88.69 91 ASN A CA 1
ATOM 708 C C . ASN A 1 91 ? 6.382 10.179 13.679 1.00 88.69 91 ASN A C 1
ATOM 710 O O . ASN A 1 91 ? 5.234 9.931 14.053 1.00 88.69 91 ASN A O 1
ATOM 714 N N . ARG A 1 92 ? 7.227 10.858 14.456 1.00 86.56 92 ARG A N 1
ATOM 715 C CA . ARG A 1 92 ? 6.902 11.336 15.806 1.00 86.56 92 ARG A CA 1
ATOM 716 C C . ARG A 1 92 ? 5.630 12.187 15.854 1.00 86.56 92 ARG A C 1
ATOM 718 O O . ARG A 1 92 ? 4.921 12.143 16.861 1.00 86.56 92 ARG A O 1
ATOM 725 N N . ALA A 1 93 ? 5.290 12.895 14.776 1.00 84.12 93 ALA A N 1
ATOM 726 C CA . ALA A 1 93 ? 4.028 13.623 14.623 1.00 84.12 93 ALA A CA 1
ATOM 727 C C . ALA A 1 93 ? 2.776 12.722 14.698 1.00 84.12 93 ALA A C 1
ATOM 729 O O . ALA A 1 93 ? 1.692 13.205 15.032 1.00 84.12 93 ALA A O 1
ATOM 730 N N . LEU A 1 94 ? 2.917 11.419 14.436 1.00 82.12 94 LEU A N 1
ATOM 731 C CA . LEU A 1 94 ? 1.859 10.417 14.575 1.00 82.12 94 LEU A CA 1
ATOM 732 C C . LEU A 1 94 ? 1.709 9.874 15.999 1.00 82.12 94 LEU A C 1
ATOM 734 O O . LEU A 1 94 ? 0.760 9.136 16.256 1.00 82.12 94 LEU A O 1
ATOM 738 N N . SER A 1 95 ? 2.592 10.229 16.934 1.00 82.56 95 SER A N 1
ATOM 739 C CA . SER A 1 95 ? 2.442 9.824 18.335 1.00 82.56 95 SER A CA 1
ATOM 740 C C . SER A 1 95 ? 1.530 10.771 19.119 1.00 82.56 95 SER A C 1
ATOM 742 O O . SER A 1 95 ? 1.469 11.977 18.855 1.00 82.56 95 SER A O 1
ATOM 744 N N . PHE A 1 96 ? 0.823 10.240 20.120 1.00 71.12 96 PHE A N 1
ATOM 745 C CA . PHE A 1 96 ? 0.031 11.057 21.040 1.00 71.12 96 PHE A CA 1
ATOM 746 C C . PHE A 1 96 ? 0.940 12.051 21.781 1.00 71.12 96 PHE A C 1
ATOM 748 O O . PHE A 1 96 ? 1.907 11.657 22.432 1.00 71.12 96 PHE A O 1
ATOM 755 N N . ASN A 1 97 ? 0.650 13.351 21.664 1.00 64.62 97 ASN A N 1
ATOM 756 C CA . ASN A 1 97 ? 1.426 14.445 22.267 1.00 64.62 97 ASN A CA 1
ATOM 757 C C . ASN A 1 97 ? 2.937 14.440 21.951 1.00 64.62 97 ASN A C 1
ATOM 759 O O . ASN A 1 97 ? 3.712 14.963 22.746 1.00 64.62 97 ASN A O 1
ATOM 763 N N . GLN A 1 98 ? 3.371 13.848 20.828 1.00 60.50 98 GLN A N 1
ATOM 764 C CA . GLN A 1 98 ? 4.799 13.672 20.499 1.00 60.50 98 GLN A CA 1
ATOM 765 C C . GLN A 1 98 ? 5.590 12.854 21.542 1.00 60.50 98 GLN A C 1
ATOM 767 O O . GLN A 1 98 ? 6.820 12.832 21.508 1.00 60.50 98 GLN A O 1
ATOM 772 N N . ALA A 1 99 ? 4.896 12.163 22.455 1.00 61.00 99 ALA A N 1
ATOM 773 C CA . ALA A 1 99 ? 5.486 11.422 23.568 1.00 61.00 99 ALA A CA 1
ATOM 774 C C . ALA A 1 99 ? 6.039 10.042 23.162 1.00 61.00 99 ALA A C 1
ATOM 776 O O . ALA A 1 99 ? 6.479 9.293 24.025 1.00 61.00 99 ALA A O 1
ATOM 777 N N . ALA A 1 100 ? 6.014 9.710 21.863 1.00 63.41 100 ALA A N 1
ATOM 778 C CA . ALA A 1 100 ? 6.700 8.558 21.274 1.00 63.41 100 ALA A CA 1
ATOM 779 C C . ALA A 1 100 ? 6.338 7.172 21.859 1.00 63.41 100 ALA A C 1
ATOM 781 O O . ALA A 1 100 ? 7.144 6.256 21.765 1.00 63.41 100 ALA A O 1
ATOM 782 N N . GLY A 1 101 ? 5.135 6.999 22.426 1.00 67.88 101 GLY A N 1
ATOM 783 C CA . GLY A 1 101 ? 4.733 5.732 23.066 1.00 67.88 101 GLY A CA 1
ATOM 784 C C . GLY A 1 101 ? 3.425 5.110 22.573 1.00 67.88 101 GLY A C 1
ATOM 785 O O . GLY A 1 101 ? 3.120 3.968 22.903 1.00 67.88 101 GLY A O 1
ATOM 786 N N . THR A 1 102 ? 2.601 5.835 21.811 1.00 81.69 102 THR A N 1
ATOM 787 C CA . THR A 1 102 ? 1.336 5.303 21.273 1.00 81.69 102 THR A CA 1
ATOM 788 C C . THR A 1 102 ? 0.913 6.086 20.038 1.00 81.69 102 THR A C 1
ATOM 790 O O . THR A 1 102 ? 1.054 7.313 19.999 1.00 81.69 102 THR A O 1
ATOM 793 N N . LEU A 1 103 ? 0.367 5.378 19.049 1.00 87.56 103 LEU A N 1
ATOM 794 C CA . LEU A 1 103 ? -0.256 5.964 17.866 1.00 87.56 103 LEU A CA 1
ATOM 795 C C . LEU A 1 103 ? -1.396 6.898 18.298 1.00 87.56 103 LEU A C 1
ATOM 797 O O . LEU A 1 103 ? -2.253 6.508 19.090 1.00 87.56 103 LEU A O 1
ATOM 801 N N . ARG A 1 104 ? -1.414 8.142 17.813 1.00 89.75 104 ARG A N 1
ATOM 802 C 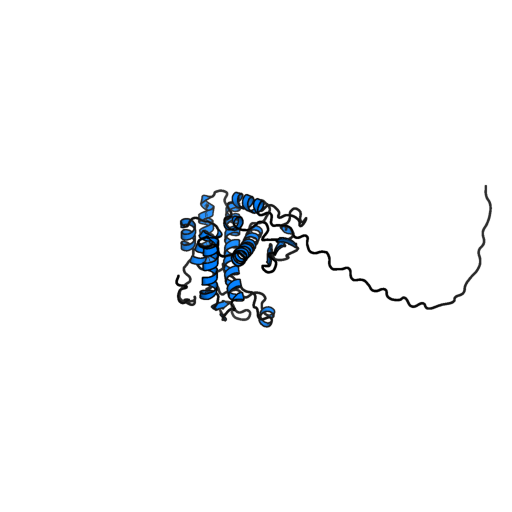CA . ARG A 1 104 ? -2.561 9.032 18.051 1.00 89.75 104 ARG A CA 1
ATOM 803 C C . ARG A 1 104 ? -3.800 8.491 17.316 1.00 89.75 104 ARG A C 1
ATOM 805 O O . ARG A 1 104 ? -3.636 7.797 16.319 1.00 89.75 104 ARG A O 1
ATOM 812 N N . PRO A 1 105 ? -5.023 8.857 17.725 1.00 91.81 105 PRO A N 1
ATOM 813 C CA . PRO A 1 105 ? -6.217 8.401 17.022 1.00 91.81 105 PRO A CA 1
ATOM 814 C C . PRO A 1 105 ? -6.215 8.808 15.539 1.00 91.81 105 PRO A C 1
ATOM 816 O O . PRO A 1 105 ? -5.843 9.941 15.212 1.00 91.81 105 PRO A O 1
ATOM 819 N N . LEU A 1 106 ? -6.694 7.936 14.651 1.00 94.31 106 LEU A N 1
ATOM 820 C CA . LEU A 1 106 ? -6.825 8.166 13.209 1.00 94.31 106 LEU A CA 1
ATOM 821 C C . LEU A 1 106 ? -7.655 9.419 12.908 1.00 94.31 106 LEU A C 1
ATOM 823 O O . LEU A 1 106 ? -7.337 10.182 12.002 1.00 94.31 106 LEU A O 1
ATOM 827 N N . THR A 1 107 ? -8.675 9.701 13.723 1.00 91.38 107 THR A N 1
ATOM 828 C CA . THR A 1 107 ? -9.507 10.917 13.620 1.00 91.38 107 THR A CA 1
ATOM 829 C C . THR A 1 107 ? -8.740 12.221 13.881 1.00 91.38 107 THR A C 1
ATOM 831 O O . THR A 1 107 ? -9.249 13.308 13.605 1.00 91.38 107 THR A O 1
ATOM 834 N N . LYS A 1 108 ? -7.525 12.137 14.437 1.00 91.94 108 LYS A N 1
ATOM 835 C CA . LYS A 1 108 ? -6.609 13.264 14.674 1.00 91.94 108 LYS A CA 1
ATOM 836 C C . LYS A 1 108 ? -5.473 13.332 13.651 1.00 91.94 108 LYS A C 1
ATOM 838 O O . LYS A 1 108 ? -4.633 14.224 13.758 1.00 91.94 108 LYS A O 1
ATOM 843 N N . MET A 1 109 ? -5.441 12.417 12.686 1.00 92.56 109 MET A N 1
ATOM 844 C CA . MET A 1 109 ? -4.499 12.416 11.572 1.00 92.56 109 MET A CA 1
ATOM 845 C C . MET A 1 109 ? -5.107 13.086 10.342 1.00 92.56 109 MET A C 1
ATOM 847 O O . MET A 1 109 ? -6.321 13.104 10.144 1.00 92.56 109 MET A O 1
ATOM 851 N N . THR A 1 110 ? -4.251 13.627 9.482 1.00 93.00 110 THR A N 1
ATOM 852 C CA . THR A 1 110 ? -4.644 14.007 8.126 1.00 93.00 110 THR A CA 1
ATOM 853 C C . THR A 1 110 ? -4.934 12.757 7.297 1.00 93.00 110 THR A C 1
ATOM 855 O O . THR A 1 110 ? -4.369 11.688 7.531 1.00 93.00 110 THR A O 1
ATOM 858 N N . ALA A 1 111 ? -5.771 12.894 6.267 1.00 94.75 111 ALA A N 1
ATOM 859 C CA . ALA A 1 111 ? -6.062 11.789 5.359 1.00 94.75 111 ALA A CA 1
ATOM 860 C C . ALA A 1 111 ? -4.790 11.227 4.693 1.00 94.75 111 ALA A C 1
ATOM 862 O O . ALA A 1 111 ? -4.726 10.034 4.410 1.00 94.75 111 ALA A O 1
ATOM 863 N N . LEU A 1 112 ? -3.791 12.082 4.432 1.00 93.81 112 LEU A N 1
ATOM 864 C CA . LEU A 1 112 ? -2.512 11.679 3.845 1.00 93.81 112 LEU A CA 1
ATOM 865 C C . LEU A 1 112 ? -1.699 10.808 4.809 1.00 93.81 112 LEU A C 1
ATOM 867 O O . LEU A 1 112 ? -1.167 9.784 4.401 1.00 93.81 112 LEU A O 1
ATOM 871 N N . GLU A 1 113 ? -1.633 11.182 6.088 1.00 94.31 113 GLU A N 1
ATOM 872 C CA . GLU A 1 113 ? -0.939 10.387 7.108 1.00 94.31 113 GLU A CA 1
ATOM 873 C C . GLU A 1 113 ? -1.590 9.013 7.293 1.00 94.31 113 GLU A C 1
ATOM 875 O O . GLU A 1 113 ? -0.878 8.015 7.346 1.00 94.31 113 GLU A O 1
ATOM 880 N N . VAL A 1 114 ? -2.929 8.940 7.316 1.00 96.00 114 VAL A N 1
ATOM 881 C CA . VAL A 1 114 ? -3.639 7.649 7.387 1.00 96.00 114 VAL A CA 1
ATOM 882 C C . VAL A 1 114 ? -3.418 6.826 6.116 1.00 96.00 114 VAL A C 1
ATOM 884 O O . VAL A 1 114 ? -3.216 5.619 6.200 1.00 96.00 114 VAL A O 1
ATOM 887 N N . GLY A 1 115 ? -3.411 7.463 4.940 1.00 96.69 115 GLY A N 1
ATOM 888 C CA . GLY A 1 115 ? -3.085 6.795 3.679 1.00 96.69 115 GLY A CA 1
ATOM 889 C C . GLY A 1 115 ? -1.682 6.182 3.688 1.00 96.69 115 GLY A C 1
ATOM 890 O O . GLY A 1 115 ? -1.529 5.014 3.346 1.00 96.69 115 GLY A O 1
ATOM 891 N N . ASN A 1 116 ? -0.677 6.930 4.143 1.00 95.56 116 ASN A N 1
ATOM 892 C CA . ASN A 1 116 ? 0.693 6.430 4.269 1.00 95.56 116 ASN A CA 1
ATOM 893 C C . ASN A 1 116 ? 0.799 5.304 5.309 1.00 95.56 116 ASN A C 1
ATOM 895 O O . ASN A 1 116 ? 1.458 4.308 5.058 1.00 95.56 116 ASN A O 1
ATOM 899 N N . LEU A 1 117 ? 0.104 5.405 6.445 1.00 95.62 117 LEU A N 1
ATOM 900 C CA . LEU A 1 117 ? 0.062 4.313 7.422 1.00 95.62 117 LEU A CA 1
ATOM 901 C C . LEU A 1 117 ? -0.506 3.025 6.800 1.00 95.62 117 LEU A C 1
ATOM 903 O O . LEU A 1 117 ? 0.043 1.950 6.999 1.00 95.62 117 LEU A O 1
ATOM 907 N N . TYR A 1 118 ? -1.583 3.125 6.019 1.00 97.69 118 TYR A N 1
ATOM 908 C CA . TYR A 1 118 ? -2.172 1.972 5.331 1.00 97.69 118 TYR A CA 1
ATOM 909 C C . TYR A 1 118 ? -1.277 1.386 4.232 1.00 97.69 118 TYR A C 1
ATOM 911 O O . TYR A 1 118 ? -1.335 0.182 3.998 1.00 97.69 118 TYR A O 1
ATOM 919 N N . HIS A 1 119 ? -0.456 2.212 3.579 1.00 97.94 119 HIS A N 1
ATOM 920 C CA . HIS A 1 119 ? 0.586 1.745 2.664 1.00 97.94 119 HIS A CA 1
ATOM 921 C C . HIS A 1 119 ? 1.582 0.836 3.401 1.00 97.94 119 HIS A C 1
ATOM 923 O O . HIS A 1 119 ? 1.794 -0.299 2.986 1.00 97.94 119 HIS A O 1
ATOM 929 N N . GLU A 1 120 ? 2.120 1.283 4.537 1.00 97.06 120 GLU A N 1
ATOM 930 C CA . GLU A 1 120 ? 3.092 0.487 5.301 1.00 97.06 120 GLU A CA 1
ATOM 931 C C . GLU A 1 120 ? 2.462 -0.743 5.971 1.00 97.06 120 GLU A C 1
ATOM 933 O O . GLU A 1 120 ? 3.075 -1.804 6.051 1.00 97.06 120 GLU A O 1
ATOM 938 N N . LEU A 1 121 ? 1.207 -0.648 6.423 1.00 97.38 121 LEU A N 1
ATOM 939 C CA . LEU A 1 121 ? 0.474 -1.802 6.959 1.00 97.38 121 LEU A CA 1
ATOM 940 C C . LEU A 1 121 ? 0.225 -2.872 5.893 1.00 97.38 121 LEU A C 1
ATOM 942 O O . LEU A 1 121 ? 0.184 -4.056 6.223 1.00 97.38 121 LEU A O 1
ATOM 946 N N . TYR A 1 122 ? 0.058 -2.473 4.629 1.00 98.19 122 TYR A N 1
ATOM 947 C CA . TYR A 1 122 ? 0.004 -3.419 3.520 1.00 98.19 122 TYR A CA 1
ATOM 948 C C . TYR A 1 122 ? 1.332 -4.174 3.380 1.00 98.19 122 TYR A C 1
ATOM 950 O O . TYR A 1 122 ? 1.306 -5.402 3.298 1.00 98.19 122 TYR A O 1
ATOM 958 N N . HIS A 1 123 ? 2.472 -3.477 3.423 1.00 98.00 123 HIS A N 1
ATOM 959 C CA . HIS A 1 123 ? 3.789 -4.123 3.364 1.00 98.00 123 HIS A CA 1
ATOM 960 C C . HIS A 1 123 ? 3.986 -5.109 4.513 1.00 98.00 123 HIS A C 1
ATOM 962 O O . HIS A 1 123 ? 4.339 -6.261 4.273 1.00 98.00 123 HIS A O 1
ATOM 968 N N . ALA A 1 124 ? 3.639 -4.701 5.736 1.00 97.44 124 ALA A N 1
ATOM 969 C CA . ALA A 1 124 ? 3.688 -5.574 6.904 1.00 97.44 124 ALA A CA 1
ATOM 970 C C . ALA A 1 124 ? 2.785 -6.809 6.773 1.00 97.44 124 ALA A C 1
ATOM 972 O O . ALA A 1 124 ? 3.143 -7.899 7.216 1.00 97.44 124 ALA A O 1
ATOM 973 N N . TYR A 1 125 ? 1.609 -6.665 6.159 1.00 97.69 125 TYR A N 1
ATOM 974 C CA . TYR A 1 125 ? 0.720 -7.797 5.927 1.00 97.69 125 TYR A CA 1
ATOM 975 C C . TYR A 1 125 ? 1.265 -8.763 4.878 1.00 97.69 125 TYR A C 1
ATOM 977 O O . TYR A 1 125 ? 1.192 -9.971 5.082 1.00 97.69 125 TYR A O 1
ATOM 985 N N . MET A 1 126 ? 1.830 -8.261 3.779 1.00 97.88 126 MET A N 1
ATOM 986 C CA . MET A 1 126 ? 2.438 -9.128 2.769 1.00 97.88 126 MET A CA 1
ATOM 987 C C . MET A 1 126 ? 3.648 -9.884 3.325 1.00 97.88 126 MET A C 1
ATOM 989 O O . MET A 1 126 ? 3.761 -11.080 3.075 1.00 97.88 126 MET A O 1
ATOM 993 N N . ASP A 1 127 ? 4.479 -9.233 4.142 1.00 96.88 127 ASP A N 1
ATOM 994 C CA . ASP A 1 127 ? 5.592 -9.885 4.844 1.00 96.88 127 ASP A CA 1
ATOM 995 C C . ASP A 1 127 ? 5.090 -10.975 5.810 1.00 96.88 127 ASP A C 1
ATOM 997 O O . ASP A 1 127 ? 5.564 -12.110 5.801 1.00 96.88 127 ASP A O 1
ATOM 1001 N N . TYR A 1 128 ? 4.017 -10.703 6.561 1.00 96.25 128 TYR A N 1
ATOM 1002 C CA . TYR A 1 128 ? 3.359 -11.731 7.374 1.00 96.25 128 TYR A CA 1
ATOM 1003 C C . TYR A 1 128 ? 2.875 -12.929 6.545 1.00 96.25 128 TYR A C 1
ATOM 1005 O O . TYR A 1 128 ? 3.040 -14.078 6.965 1.00 96.25 128 TYR A O 1
ATOM 1013 N N . LEU A 1 129 ? 2.280 -12.684 5.373 1.00 96.12 129 LEU A N 1
ATOM 1014 C CA . LEU A 1 129 ? 1.855 -13.755 4.474 1.00 96.12 129 LEU A CA 1
ATOM 1015 C C . LEU A 1 129 ? 3.045 -14.571 3.944 1.00 96.12 129 LEU A C 1
ATOM 1017 O O . LEU A 1 129 ? 2.901 -15.781 3.796 1.00 96.12 129 LEU A O 1
ATOM 1021 N N . GLU A 1 130 ? 4.200 -13.947 3.691 1.00 94.62 130 GLU A N 1
ATOM 1022 C CA . GLU A 1 130 ? 5.433 -14.643 3.296 1.00 94.62 130 GLU A CA 1
ATOM 1023 C C . GLU A 1 130 ? 6.042 -15.468 4.440 1.00 94.62 130 GLU A C 1
ATOM 1025 O O . GLU A 1 130 ? 6.557 -16.564 4.206 1.00 94.62 130 GLU A O 1
ATOM 1030 N N . ALA A 1 131 ? 5.989 -14.956 5.671 1.00 93.06 131 ALA A N 1
ATOM 1031 C CA . ALA A 1 131 ? 6.613 -15.577 6.836 1.00 93.06 131 ALA A CA 1
ATOM 1032 C C . ALA A 1 131 ? 5.807 -16.755 7.410 1.00 93.06 131 ALA A C 1
ATOM 1034 O O . ALA A 1 131 ? 6.372 -17.649 8.051 1.00 93.06 131 ALA A O 1
ATOM 1035 N N . LYS A 1 132 ? 4.481 -16.764 7.224 1.00 90.81 132 LYS A N 1
ATOM 1036 C CA . LYS A 1 132 ? 3.613 -17.806 7.785 1.00 90.81 132 LYS A CA 1
ATOM 1037 C C . LYS A 1 132 ? 3.589 -19.079 6.917 1.00 90.81 132 LYS A C 1
ATOM 1039 O O . LYS A 1 132 ? 3.772 -19.017 5.704 1.00 90.81 132 LYS A O 1
ATOM 1044 N N . PRO A 1 133 ? 3.298 -20.256 7.503 1.00 89.06 133 PRO A N 1
ATOM 1045 C CA . PRO A 1 133 ? 3.025 -21.461 6.723 1.00 89.06 133 PRO A CA 1
ATOM 1046 C C . PRO A 1 133 ? 1.826 -21.267 5.775 1.00 89.06 133 PRO A C 1
ATOM 1048 O O . PRO A 1 133 ? 0.846 -20.637 6.186 1.00 89.06 133 PRO A O 1
ATOM 1051 N N . PRO A 1 134 ? 1.850 -21.845 4.557 1.00 86.44 134 PRO A N 1
ATOM 1052 C CA . PRO A 1 134 ? 0.737 -21.736 3.619 1.00 86.44 134 PRO A CA 1
ATOM 1053 C C . PRO A 1 134 ? -0.568 -22.269 4.215 1.00 86.44 134 PRO A C 1
ATOM 1055 O O . PRO A 1 134 ? -0.616 -23.398 4.712 1.00 86.44 134 PRO A O 1
ATOM 1058 N N . ASP A 1 135 ? -1.631 -21.473 4.110 1.00 85.06 135 ASP A N 1
ATOM 1059 C CA . ASP A 1 135 ? -2.980 -21.842 4.544 1.00 85.06 135 ASP A CA 1
ATOM 1060 C C . ASP A 1 135 ? -3.923 -21.830 3.336 1.00 85.06 135 ASP A C 1
ATOM 1062 O O . ASP A 1 135 ? -4.469 -20.793 2.934 1.00 85.06 135 ASP A O 1
ATOM 1066 N N . GLN A 1 136 ? -4.017 -22.995 2.687 1.00 81.25 136 GLN A N 1
ATOM 1067 C CA . GLN A 1 136 ? -4.624 -23.141 1.367 1.00 81.25 136 GLN A CA 1
ATOM 1068 C C . GLN A 1 136 ? -6.083 -22.681 1.351 1.00 81.25 136 GLN A C 1
ATOM 1070 O O . GLN A 1 136 ? -6.910 -23.122 2.145 1.00 81.25 136 GLN A O 1
ATOM 1075 N N . GLY A 1 137 ? -6.413 -21.849 0.364 1.00 77.88 137 GLY A N 1
ATOM 1076 C CA . GLY A 1 137 ? -7.780 -21.384 0.134 1.00 77.88 137 GLY A CA 1
ATOM 1077 C C . GLY A 1 137 ? -8.204 -20.198 0.999 1.00 77.88 137 GLY A C 1
ATOM 1078 O O . GLY A 1 137 ? -9.340 -19.750 0.865 1.00 77.88 137 GLY A O 1
ATOM 1079 N N . THR A 1 138 ? -7.316 -19.660 1.841 1.00 92.00 138 THR A N 1
ATOM 1080 C CA . THR A 1 138 ? -7.554 -18.367 2.495 1.00 92.00 138 THR A CA 1
ATOM 1081 C C . THR A 1 138 ? -7.380 -17.211 1.512 1.00 92.00 138 THR A C 1
ATOM 1083 O O . THR A 1 138 ? -6.586 -17.284 0.573 1.00 92.00 138 THR A O 1
ATOM 1086 N N . ASP A 1 139 ? -8.090 -16.106 1.744 1.00 93.75 139 ASP A N 1
ATOM 1087 C CA . ASP A 1 139 ? -7.960 -14.910 0.904 1.00 93.75 139 ASP A CA 1
ATOM 1088 C C . ASP A 1 139 ? -6.538 -14.332 0.925 1.00 93.75 139 ASP A C 1
ATOM 1090 O O . ASP A 1 139 ? -6.078 -13.822 -0.095 1.00 93.75 139 ASP A O 1
ATOM 1094 N N . GLY A 1 140 ? -5.825 -14.457 2.051 1.00 94.88 140 GLY A N 1
ATOM 1095 C CA . GLY A 1 140 ? -4.414 -14.082 2.155 1.00 94.88 140 GLY A CA 1
ATOM 1096 C C . GLY A 1 140 ? -3.508 -14.938 1.264 1.00 94.88 140 GLY A C 1
ATOM 1097 O O . GLY A 1 140 ? -2.665 -14.398 0.556 1.00 94.88 140 GLY A O 1
ATOM 1098 N N . GLU A 1 141 ? -3.717 -16.257 1.220 1.00 94.19 141 GLU A N 1
ATOM 1099 C CA . GLU A 1 141 ? -2.961 -17.144 0.321 1.00 94.19 141 GLU A CA 1
ATOM 1100 C C . GLU A 1 141 ? -3.254 -16.836 -1.155 1.00 94.19 141 GLU A C 1
ATOM 1102 O O . GLU A 1 141 ? -2.342 -16.759 -1.975 1.00 94.19 141 GLU A O 1
ATOM 1107 N N . LEU A 1 142 ? -4.524 -16.593 -1.500 1.00 95.81 142 LEU A N 1
ATOM 1108 C CA . LEU A 1 142 ? -4.913 -16.194 -2.856 1.00 95.81 142 LEU A CA 1
ATOM 1109 C C . LEU A 1 142 ? -4.297 -14.844 -3.256 1.00 95.81 142 LEU A C 1
ATOM 1111 O O . LEU A 1 142 ? -3.880 -14.673 -4.403 1.00 95.81 142 LEU A O 1
ATOM 1115 N N . LEU A 1 143 ? -4.221 -13.895 -2.317 1.00 96.81 143 LEU A N 1
ATOM 1116 C CA . LEU A 1 143 ? -3.580 -12.597 -2.520 1.00 96.81 143 LEU A CA 1
ATOM 1117 C C . LEU A 1 143 ? -2.076 -12.762 -2.773 1.00 96.81 143 LEU A C 1
ATOM 1119 O O . LEU A 1 143 ? -1.563 -12.206 -3.745 1.00 96.81 143 LEU A O 1
ATOM 1123 N N . LEU A 1 144 ? -1.390 -13.553 -1.941 1.00 96.75 144 LEU A N 1
ATOM 1124 C CA . LEU A 1 144 ? 0.041 -13.829 -2.075 1.00 96.75 144 LEU A CA 1
ATOM 1125 C C . LEU A 1 144 ? 0.355 -14.554 -3.391 1.00 96.75 144 LEU A C 1
ATOM 1127 O O . LEU A 1 144 ? 1.289 -14.177 -4.098 1.00 96.75 144 LEU A O 1
ATOM 1131 N N . ALA A 1 145 ? -0.447 -15.553 -3.764 1.00 95.00 145 ALA A N 1
ATOM 1132 C CA . ALA A 1 145 ? -0.293 -16.269 -5.027 1.00 95.00 145 ALA A CA 1
ATOM 1133 C C . ALA A 1 145 ? -0.441 -15.329 -6.236 1.00 95.00 145 ALA A C 1
ATOM 1135 O O . ALA A 1 145 ? 0.398 -15.354 -7.139 1.00 95.00 145 ALA A O 1
ATOM 1136 N N . ALA A 1 146 ? -1.451 -14.452 -6.224 1.00 95.31 146 ALA A N 1
ATOM 1137 C CA . ALA A 1 146 ? -1.648 -13.454 -7.275 1.00 95.31 146 ALA A CA 1
ATOM 1138 C C . ALA A 1 146 ? -0.473 -12.461 -7.360 1.00 95.31 146 ALA A C 1
ATOM 1140 O O . ALA A 1 146 ? -0.007 -12.146 -8.457 1.00 95.31 146 ALA A O 1
ATOM 1141 N N . ALA A 1 147 ? 0.040 -12.001 -6.215 1.00 96.38 147 ALA A N 1
ATOM 1142 C CA . ALA A 1 147 ? 1.220 -11.139 -6.143 1.00 96.38 147 ALA A CA 1
ATOM 1143 C C . ALA A 1 147 ? 2.456 -11.823 -6.764 1.00 96.38 147 ALA A C 1
ATOM 1145 O O . ALA A 1 147 ? 3.107 -11.260 -7.646 1.00 96.38 147 ALA A O 1
ATOM 1146 N N . ARG A 1 148 ? 2.725 -13.085 -6.399 1.00 95.94 148 ARG A N 1
ATOM 1147 C CA . ARG A 1 148 ? 3.840 -13.887 -6.939 1.00 95.94 148 ARG A CA 1
ATOM 1148 C C . ARG A 1 148 ? 3.729 -14.166 -8.435 1.00 95.94 148 ARG A C 1
ATOM 1150 O O . ARG A 1 148 ? 4.745 -14.211 -9.131 1.00 95.94 148 ARG A O 1
ATOM 1157 N N . GLU A 1 149 ? 2.520 -14.365 -8.948 1.00 94.31 149 GLU A N 1
ATOM 1158 C CA . GLU A 1 149 ? 2.291 -14.522 -10.385 1.00 94.31 149 GLU A CA 1
ATOM 1159 C C . GLU A 1 149 ? 2.636 -13.227 -11.138 1.00 94.31 149 GLU A C 1
ATOM 1161 O O . GLU A 1 149 ? 3.388 -13.239 -12.117 1.00 94.31 149 GLU A O 1
ATOM 1166 N N . LEU A 1 150 ? 2.154 -12.084 -10.642 1.00 93.06 150 LEU A N 1
ATOM 1167 C CA . LEU A 1 150 ? 2.417 -10.774 -11.239 1.00 93.06 150 LEU A CA 1
ATOM 1168 C C . LEU A 1 150 ? 3.890 -10.376 -11.153 1.00 93.06 150 LEU A C 1
ATOM 1170 O O . LEU A 1 150 ? 4.421 -9.835 -12.127 1.00 93.06 150 LEU A O 1
ATOM 1174 N N . GLN A 1 151 ? 4.560 -10.681 -10.040 1.00 94.44 151 GLN A N 1
ATOM 1175 C CA . GLN A 1 151 ? 6.002 -10.497 -9.877 1.00 94.44 151 GLN A CA 1
ATOM 1176 C C . GLN A 1 151 ? 6.758 -11.103 -11.070 1.00 94.44 151 GLN A C 1
ATOM 1178 O O . GLN A 1 151 ? 7.531 -10.418 -11.739 1.00 94.44 151 GLN A O 1
ATOM 1183 N N . LYS A 1 152 ? 6.476 -12.373 -11.387 1.00 90.94 152 LYS A N 1
ATOM 1184 C CA . LYS A 1 152 ? 7.171 -13.129 -12.440 1.00 90.94 152 LYS A CA 1
ATOM 1185 C C . LYS A 1 152 ? 6.786 -12.688 -13.845 1.00 90.94 152 LYS A C 1
ATOM 1187 O O . LYS A 1 152 ? 7.641 -12.596 -14.719 1.00 90.94 152 LYS A O 1
ATOM 1192 N N . CYS A 1 153 ? 5.500 -12.458 -14.082 1.00 87.19 153 CYS A N 1
ATOM 1193 C CA . CYS A 1 153 ? 4.991 -12.319 -15.442 1.00 87.19 153 CYS A CA 1
ATOM 1194 C C . CYS A 1 153 ? 4.834 -10.865 -15.902 1.00 87.19 153 CYS A C 1
ATOM 1196 O O . CYS A 1 153 ? 4.792 -10.615 -17.104 1.00 87.19 153 CYS A O 1
ATOM 1198 N N . ARG A 1 154 ? 4.743 -9.901 -14.979 1.00 90.31 154 ARG A N 1
ATOM 1199 C CA . ARG A 1 154 ? 4.542 -8.479 -15.299 1.00 90.31 154 ARG A CA 1
ATOM 1200 C C . ARG A 1 154 ? 5.677 -7.588 -14.815 1.00 90.31 154 ARG A C 1
ATOM 1202 O O . ARG A 1 154 ? 6.043 -6.659 -15.530 1.00 90.31 154 ARG A O 1
ATOM 1209 N N . TYR A 1 155 ? 6.186 -7.837 -13.614 1.00 94.31 155 TYR A N 1
ATOM 1210 C CA . TYR A 1 155 ? 7.151 -6.947 -12.969 1.00 94.31 155 TYR A CA 1
ATOM 1211 C C . TYR A 1 155 ? 8.613 -7.353 -13.187 1.00 94.31 155 TYR A C 1
ATOM 1213 O O . TYR A 1 155 ? 9.497 -6.540 -12.954 1.00 94.31 155 TYR A O 1
ATOM 1221 N N . ALA A 1 156 ? 8.881 -8.544 -13.730 1.00 92.88 156 ALA A N 1
ATOM 1222 C CA . ALA A 1 156 ? 10.229 -8.953 -14.134 1.00 92.88 156 ALA A CA 1
ATOM 1223 C C . ALA A 1 156 ? 10.802 -8.125 -15.305 1.00 92.88 156 ALA A C 1
ATOM 1225 O O . ALA A 1 156 ? 12.015 -7.948 -15.397 1.00 92.88 156 ALA A O 1
ATOM 1226 N N . GLU A 1 157 ? 9.950 -7.595 -16.192 1.00 92.50 157 GLU A N 1
ATOM 1227 C CA . GLU A 1 157 ? 10.350 -6.697 -17.282 1.00 92.50 157 GLU A CA 1
ATOM 1228 C C . GLU A 1 157 ? 9.472 -5.443 -17.292 1.00 92.50 157 GLU A C 1
ATOM 1230 O O . GLU A 1 157 ? 8.292 -5.474 -17.661 1.00 92.50 157 GLU A O 1
ATOM 1235 N N . VAL A 1 158 ? 10.066 -4.308 -16.930 1.00 92.38 158 VAL A N 1
ATOM 1236 C CA . VAL A 1 158 ? 9.367 -3.029 -16.824 1.00 92.38 158 VAL A CA 1
ATOM 1237 C C . VAL A 1 158 ? 9.909 -1.982 -17.781 1.00 92.38 158 VAL A C 1
ATOM 1239 O O . VAL A 1 158 ? 11.020 -2.076 -18.294 1.00 92.38 158 VAL A O 1
ATOM 1242 N N . LYS A 1 159 ? 9.126 -0.926 -18.003 1.00 92.00 159 LYS A N 1
ATOM 1243 C CA . LYS A 1 159 ? 9.643 0.326 -18.554 1.00 92.00 159 LYS A CA 1
ATOM 1244 C C . LYS A 1 159 ? 9.737 1.346 -17.438 1.00 92.00 159 LYS A C 1
ATOM 1246 O O . LYS A 1 159 ? 8.772 1.502 -16.698 1.00 92.00 159 LYS A O 1
ATOM 1251 N N . ILE A 1 160 ? 10.842 2.077 -17.370 1.00 89.50 160 ILE A N 1
ATOM 1252 C CA . ILE A 1 160 ? 11.043 3.189 -16.435 1.00 89.50 160 ILE A CA 1
ATOM 1253 C C . ILE A 1 160 ? 11.163 4.514 -17.182 1.00 89.50 160 ILE A C 1
ATOM 1255 O O . ILE A 1 160 ? 11.507 4.547 -18.369 1.00 89.50 160 ILE A O 1
ATOM 1259 N N . THR A 1 161 ? 10.900 5.618 -16.484 1.00 79.94 161 THR A N 1
ATOM 1260 C CA . THR A 1 161 ? 11.228 6.954 -17.002 1.00 79.94 161 THR A CA 1
ATOM 1261 C C . THR A 1 161 ? 12.722 7.221 -16.762 1.00 79.94 161 THR A C 1
ATOM 1263 O O . THR A 1 161 ? 13.146 7.212 -15.604 1.00 79.94 161 THR A O 1
ATOM 1266 N N . PRO A 1 162 ? 13.550 7.456 -17.800 1.00 73.50 162 PRO A N 1
ATOM 1267 C CA . PRO A 1 162 ? 14.982 7.660 -17.618 1.00 73.50 162 PRO A CA 1
ATOM 1268 C C . PRO A 1 162 ? 15.268 8.958 -16.862 1.00 73.50 162 PRO A C 1
ATOM 1270 O O . PRO A 1 162 ? 14.622 9.979 -17.092 1.00 73.50 162 PRO A O 1
ATOM 1273 N N . VAL A 1 163 ? 16.299 8.951 -16.016 1.00 70.81 163 VAL A N 1
ATOM 1274 C CA . VAL A 1 163 ? 16.629 10.104 -15.152 1.00 70.81 163 VAL A CA 1
ATOM 1275 C C . VAL A 1 163 ? 17.186 11.308 -15.912 1.00 70.81 163 VAL A C 1
ATOM 1277 O O . VAL A 1 163 ? 16.983 12.439 -15.483 1.00 70.81 163 VAL A O 1
ATOM 1280 N N . LEU A 1 164 ? 17.857 11.091 -17.047 1.00 65.75 164 LEU A N 1
ATOM 1281 C CA . LEU A 1 164 ? 18.552 12.150 -17.797 1.00 65.75 164 LEU A CA 1
ATOM 1282 C C . LEU A 1 164 ? 17.995 12.394 -19.213 1.00 65.75 164 LEU A C 1
ATOM 1284 O O . LEU A 1 164 ? 18.557 13.200 -19.953 1.00 65.75 164 LEU A O 1
ATOM 1288 N N . GLN A 1 165 ? 16.916 11.717 -19.623 1.00 61.28 165 GLN A N 1
ATOM 1289 C CA . GLN A 1 165 ? 16.345 11.855 -20.974 1.00 61.28 165 GLN A CA 1
ATOM 1290 C C . GLN A 1 165 ? 15.005 12.618 -20.980 1.00 61.28 165 GLN A C 1
ATOM 1292 O O . GLN A 1 165 ? 14.481 13.020 -19.943 1.00 61.28 165 GLN A O 1
ATOM 1297 N N . LYS A 1 166 ? 14.466 12.892 -22.179 1.00 62.03 166 LYS A N 1
ATOM 1298 C CA . LYS A 1 166 ? 13.217 13.654 -22.375 1.00 62.03 166 LYS A CA 1
ATOM 1299 C C . LYS A 1 166 ? 12.055 13.003 -21.610 1.00 62.03 166 LYS A C 1
ATOM 1301 O O . LYS A 1 166 ? 11.930 11.790 -21.601 1.00 62.03 166 LYS A O 1
ATOM 1306 N N . ARG A 1 167 ? 11.121 13.801 -21.077 1.00 57.84 167 ARG A N 1
ATOM 1307 C CA . ARG A 1 167 ? 9.951 13.328 -20.294 1.00 57.84 167 ARG A CA 1
ATOM 1308 C C . ARG A 1 167 ? 9.097 12.223 -20.946 1.00 57.84 167 ARG A C 1
ATOM 1310 O O . ARG A 1 167 ? 8.309 11.597 -20.253 1.00 57.84 167 ARG A O 1
ATOM 1317 N N . THR A 1 168 ? 9.205 12.014 -22.259 1.00 67.44 168 THR A N 1
ATOM 1318 C CA . THR A 1 168 ? 8.454 10.996 -23.012 1.00 67.44 168 THR A CA 1
ATOM 1319 C C . THR A 1 168 ? 9.264 9.745 -23.354 1.00 67.44 168 THR A C 1
ATOM 1321 O O . THR A 1 168 ? 8.696 8.802 -23.900 1.00 67.44 168 THR A O 1
ATOM 1324 N N . SER A 1 169 ? 10.575 9.725 -23.098 1.00 77.56 169 SER A N 1
ATOM 1325 C CA . SER A 1 169 ? 11.374 8.514 -23.293 1.00 77.56 169 SER A CA 1
ATOM 1326 C C . SER A 1 169 ? 11.098 7.520 -22.175 1.00 77.56 169 SER A C 1
ATOM 1328 O O . SER A 1 169 ? 10.919 7.912 -21.024 1.00 77.56 169 SER A O 1
ATOM 1330 N N . THR A 1 170 ? 11.106 6.241 -22.523 1.00 84.25 170 THR A N 1
ATOM 1331 C CA . THR A 1 170 ? 11.034 5.127 -21.580 1.00 84.25 170 THR A CA 1
ATOM 1332 C C . THR A 1 170 ? 12.161 4.155 -21.880 1.00 84.25 170 THR A C 1
ATOM 1334 O O . THR A 1 170 ? 12.460 3.925 -23.052 1.00 84.25 170 THR A O 1
ATOM 1337 N N . GLU A 1 171 ? 12.736 3.555 -20.850 1.00 88.50 171 GLU A N 1
ATOM 1338 C CA . GLU A 1 171 ? 13.802 2.558 -20.961 1.00 88.50 171 GLU A CA 1
ATOM 1339 C C . GLU A 1 171 ? 13.296 1.208 -20.452 1.00 88.50 171 GLU A C 1
ATOM 1341 O O . GLU A 1 171 ? 12.648 1.164 -19.409 1.00 88.50 171 GLU A O 1
ATOM 1346 N N . VAL A 1 172 ? 13.561 0.128 -21.195 1.00 90.12 172 VAL A N 1
ATOM 1347 C CA . VAL A 1 172 ? 13.233 -1.241 -20.766 1.00 90.12 172 VAL A CA 1
ATOM 1348 C C . VAL A 1 172 ? 14.247 -1.698 -19.723 1.00 90.12 172 VAL A C 1
ATOM 1350 O O . VAL A 1 172 ? 15.451 -1.510 -19.902 1.00 90.12 172 VAL A O 1
ATOM 1353 N N . ARG A 1 173 ? 13.755 -2.313 -18.652 1.00 90.56 173 ARG A N 1
ATOM 1354 C CA . ARG A 1 173 ? 14.536 -2.858 -17.549 1.00 90.56 173 ARG A CA 1
ATOM 1355 C C . ARG A 1 173 ? 14.090 -4.273 -17.240 1.00 90.56 173 ARG A C 1
ATOM 1357 O O . ARG A 1 173 ? 12.896 -4.536 -17.148 1.00 90.56 173 ARG A O 1
ATOM 1364 N N . TYR A 1 174 ? 15.072 -5.143 -17.060 1.00 93.12 174 TYR A N 1
ATOM 1365 C CA . TYR A 1 174 ? 14.888 -6.484 -16.529 1.00 93.12 174 TYR A CA 1
ATOM 1366 C C . TYR A 1 174 ? 15.280 -6.428 -15.062 1.00 93.12 174 TYR A C 1
ATOM 1368 O O . TYR A 1 174 ? 16.410 -6.046 -14.756 1.00 93.12 174 TYR A O 1
ATOM 1376 N N . LEU A 1 175 ? 14.329 -6.719 -14.187 1.00 94.75 175 LEU A N 1
ATOM 1377 C CA . LEU A 1 175 ? 14.503 -6.608 -12.747 1.00 94.75 175 LEU A CA 1
ATOM 1378 C C . LEU A 1 175 ? 14.977 -7.939 -12.173 1.00 94.75 175 LEU A C 1
ATOM 1380 O O . LEU A 1 175 ? 14.621 -9.007 -12.682 1.00 94.75 175 LEU A O 1
ATOM 1384 N N . SER A 1 176 ? 15.767 -7.883 -11.101 1.00 95.88 176 SER A N 1
ATOM 1385 C CA . SER A 1 176 ? 16.012 -9.078 -10.295 1.00 95.88 176 SER A CA 1
ATOM 1386 C C . SER A 1 176 ? 14.719 -9.553 -9.621 1.00 95.88 176 SER A C 1
ATOM 1388 O O . SER A 1 176 ? 13.716 -8.839 -9.587 1.00 95.88 176 SER A O 1
ATOM 1390 N N . GLU A 1 177 ? 14.716 -10.765 -9.061 1.00 95.25 177 GLU A N 1
ATOM 1391 C CA . GLU A 1 177 ? 13.544 -11.279 -8.342 1.00 95.25 177 GLU A CA 1
ATOM 1392 C C . GLU A 1 177 ? 13.127 -10.345 -7.194 1.00 95.25 177 GLU A C 1
ATOM 1394 O O . GLU A 1 177 ? 11.934 -10.083 -7.027 1.00 95.25 177 GLU A O 1
ATOM 1399 N N . ARG A 1 178 ? 14.107 -9.790 -6.463 1.00 94.38 178 ARG A N 1
ATOM 1400 C CA . ARG A 1 178 ? 13.874 -8.845 -5.365 1.00 94.38 178 ARG A CA 1
ATOM 1401 C C . ARG A 1 178 ? 13.337 -7.509 -5.872 1.00 94.38 178 ARG A C 1
ATOM 1403 O O . ARG A 1 178 ? 12.326 -7.045 -5.362 1.00 94.38 178 ARG A O 1
ATOM 1410 N N . GLU A 1 179 ? 13.948 -6.926 -6.903 1.00 96.00 179 GLU A N 1
ATOM 1411 C CA . GLU A 1 179 ? 13.466 -5.664 -7.488 1.00 96.00 179 GLU A CA 1
ATOM 1412 C C . GLU A 1 179 ? 12.061 -5.811 -8.088 1.00 96.00 179 GLU A C 1
ATOM 1414 O O . GLU A 1 179 ? 11.237 -4.906 -7.964 1.00 96.00 179 GLU A O 1
ATOM 1419 N N . ALA A 1 180 ? 11.753 -6.949 -8.717 1.00 96.50 180 ALA A N 1
ATOM 1420 C CA . ALA A 1 180 ? 10.419 -7.239 -9.237 1.00 96.50 180 ALA A CA 1
ATOM 1421 C C . ALA A 1 180 ? 9.383 -7.377 -8.110 1.00 96.50 180 ALA A C 1
ATOM 1423 O O . ALA A 1 180 ? 8.251 -6.914 -8.269 1.00 96.50 180 ALA A O 1
ATOM 1424 N N . TRP A 1 181 ? 9.767 -7.993 -6.983 1.00 95.94 181 TRP A N 1
ATOM 1425 C CA . TRP A 1 181 ? 8.922 -8.109 -5.790 1.00 95.94 181 TRP A CA 1
ATOM 1426 C C . TRP A 1 181 ? 8.603 -6.739 -5.210 1.00 95.94 181 TRP A C 1
ATOM 1428 O O . TRP A 1 181 ? 7.437 -6.367 -5.094 1.00 95.94 181 TRP A O 1
ATOM 1438 N N . GLU A 1 182 ? 9.648 -5.953 -4.962 1.00 95.06 182 GLU A N 1
ATOM 1439 C CA . GLU A 1 182 ? 9.547 -4.593 -4.449 1.00 95.06 182 GLU A CA 1
ATOM 1440 C C . GLU A 1 182 ? 8.694 -3.720 -5.373 1.00 95.06 182 GLU A C 1
ATOM 1442 O O . GLU A 1 182 ? 7.739 -3.092 -4.932 1.00 95.06 182 GLU A O 1
ATOM 1447 N N . THR A 1 183 ? 8.941 -3.767 -6.685 1.00 96.38 183 THR A N 1
ATOM 1448 C CA . THR A 1 183 ? 8.166 -2.998 -7.667 1.00 96.38 1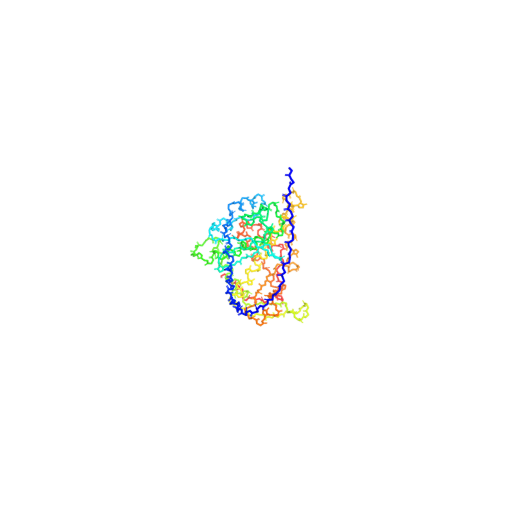83 THR A CA 1
ATOM 1449 C C . THR A 1 183 ? 6.669 -3.302 -7.600 1.00 96.38 183 THR A C 1
ATOM 1451 O O . THR A 1 183 ? 5.826 -2.395 -7.687 1.00 96.38 183 THR A O 1
ATOM 1454 N N . GLN A 1 184 ? 6.317 -4.585 -7.504 1.00 96.75 184 GLN A N 1
ATOM 1455 C CA . GLN A 1 184 ? 4.927 -5.013 -7.433 1.00 96.75 184 GLN A CA 1
ATOM 1456 C C . GLN A 1 184 ? 4.292 -4.576 -6.108 1.00 96.75 184 GLN A C 1
ATOM 1458 O O . GLN A 1 184 ? 3.198 -4.003 -6.125 1.00 96.75 184 GLN A O 1
ATOM 1463 N N . HIS A 1 185 ? 4.995 -4.774 -4.991 1.00 96.62 185 HIS A N 1
ATOM 1464 C CA . HIS A 1 185 ? 4.551 -4.360 -3.662 1.00 96.62 185 HIS A CA 1
ATOM 1465 C C . HIS A 1 185 ? 4.356 -2.852 -3.567 1.00 96.62 185 HIS A C 1
ATOM 1467 O O . HIS A 1 185 ? 3.291 -2.413 -3.147 1.00 96.62 185 HIS A O 1
ATOM 1473 N N . GLU A 1 186 ? 5.297 -2.049 -4.052 1.00 97.06 186 GLU A N 1
ATOM 1474 C CA . GLU A 1 186 ? 5.165 -0.593 -4.085 1.00 97.06 186 GLU A CA 1
ATOM 1475 C C . GLU A 1 186 ? 3.992 -0.148 -4.959 1.00 97.06 186 GLU A C 1
ATOM 1477 O O . GLU A 1 186 ? 3.255 0.772 -4.605 1.00 97.06 186 GLU A O 1
ATOM 1482 N N . THR A 1 187 ? 3.744 -0.823 -6.088 1.00 97.62 187 THR A N 1
ATOM 1483 C CA . THR A 1 187 ? 2.579 -0.500 -6.925 1.00 97.62 187 THR A CA 1
ATOM 1484 C C . THR A 1 187 ? 1.263 -0.741 -6.178 1.00 97.62 187 THR A C 1
ATOM 1486 O O . THR A 1 187 ? 0.347 0.086 -6.249 1.00 97.62 187 THR A O 1
ATOM 1489 N N . TRP A 1 188 ? 1.157 -1.857 -5.455 1.00 98.38 188 TRP A N 1
ATOM 1490 C CA . TRP A 1 188 ? -0.030 -2.193 -4.667 1.00 98.38 188 TRP A CA 1
ATOM 1491 C C . TRP A 1 188 ? -0.166 -1.297 -3.432 1.00 98.38 188 TRP A C 1
ATOM 1493 O O . TRP A 1 188 ? -1.247 -0.755 -3.204 1.00 98.38 188 TRP A O 1
ATOM 1503 N N . GLY A 1 189 ? 0.923 -1.045 -2.705 1.00 98.12 189 GLY A N 1
ATOM 1504 C CA . GLY A 1 189 ? 0.976 -0.135 -1.562 1.00 98.12 189 GLY A CA 1
ATOM 1505 C C . GLY A 1 189 ? 0.553 1.287 -1.936 1.00 98.12 189 GLY A C 1
ATOM 1506 O O . GLY A 1 189 ? -0.267 1.897 -1.244 1.00 98.12 189 GLY A O 1
ATOM 1507 N N . VAL A 1 190 ? 1.021 1.813 -3.080 1.00 97.81 190 VAL A N 1
ATOM 1508 C CA . VAL A 1 190 ? 0.575 3.115 -3.615 1.00 97.81 190 VAL A CA 1
ATOM 1509 C C . VAL A 1 190 ? -0.940 3.136 -3.809 1.00 97.81 190 VAL A C 1
ATOM 1511 O O . VAL A 1 190 ? -1.593 4.106 -3.416 1.00 97.81 190 VAL A O 1
ATOM 1514 N N . PHE A 1 191 ? -1.525 2.078 -4.379 1.00 98.38 191 PHE A N 1
ATOM 1515 C CA . PHE A 1 191 ? -2.977 1.990 -4.529 1.00 98.38 191 PHE A CA 1
ATOM 1516 C C . PHE A 1 191 ? -3.698 1.892 -3.180 1.00 98.38 191 PHE A C 1
ATOM 1518 O O . PHE A 1 191 ? -4.701 2.583 -2.992 1.00 98.38 191 PHE A O 1
ATOM 1525 N N . VAL A 1 192 ? -3.186 1.098 -2.235 1.00 98.62 192 VAL A N 1
ATOM 1526 C CA . VAL A 1 192 ? -3.780 0.938 -0.901 1.00 98.62 192 VAL A CA 1
ATOM 1527 C C . VAL A 1 192 ? -3.845 2.273 -0.165 1.00 98.62 192 VAL A C 1
ATOM 1529 O O . VAL A 1 192 ? -4.930 2.707 0.242 1.00 98.62 192 VAL A O 1
ATOM 1532 N N . GLY A 1 193 ? -2.712 2.971 -0.069 1.00 97.94 193 GLY A N 1
ATOM 1533 C CA . GLY A 1 193 ? -2.655 4.278 0.575 1.00 97.94 193 GLY A CA 1
ATOM 1534 C C . GLY A 1 193 ? -3.518 5.316 -0.141 1.00 97.94 193 GLY A C 1
ATOM 1535 O O . GLY A 1 193 ? -4.271 6.055 0.501 1.00 97.94 193 GLY A O 1
ATOM 1536 N N . TRP A 1 194 ? -3.501 5.327 -1.480 1.00 98.12 194 TRP A N 1
ATOM 1537 C CA . TRP A 1 194 ? -4.338 6.222 -2.282 1.00 98.12 194 TRP A CA 1
ATOM 1538 C C . TRP A 1 194 ? -5.840 5.985 -2.063 1.00 98.12 194 TRP A C 1
ATOM 1540 O O . TRP A 1 194 ? -6.606 6.952 -1.966 1.00 98.12 194 TRP A O 1
ATOM 1550 N N . ALA A 1 195 ? -6.272 4.724 -1.980 1.00 97.81 195 ALA A N 1
ATOM 1551 C CA . ALA A 1 195 ? -7.673 4.351 -1.814 1.00 97.81 195 ALA A CA 1
ATOM 1552 C C . ALA A 1 195 ? -8.229 4.860 -0.477 1.00 97.81 195 ALA A C 1
ATOM 1554 O O . ALA A 1 195 ? -9.321 5.442 -0.448 1.00 97.81 195 ALA A O 1
ATOM 1555 N N . VAL A 1 196 ? -7.450 4.695 0.595 1.00 97.62 196 VAL A N 1
ATOM 1556 C CA . VAL A 1 196 ? -7.765 5.148 1.958 1.00 97.62 196 VAL A CA 1
ATOM 1557 C C . VAL A 1 196 ? -7.760 6.669 2.048 1.00 97.62 196 VAL A C 1
ATOM 1559 O O . VAL A 1 196 ? -8.766 7.263 2.445 1.00 97.62 196 VAL A O 1
ATOM 1562 N N . TRP A 1 197 ? -6.681 7.312 1.589 1.00 96.81 197 TRP A N 1
ATOM 1563 C CA . TRP A 1 197 ? -6.570 8.772 1.542 1.00 96.81 197 TRP A CA 1
ATOM 1564 C C . TRP A 1 197 ? -7.762 9.399 0.809 1.00 96.81 197 TRP A C 1
ATOM 1566 O O . TRP A 1 197 ? -8.432 10.302 1.318 1.00 96.81 197 TRP A O 1
ATOM 1576 N N . THR A 1 198 ? -8.087 8.871 -0.373 1.00 95.62 198 THR A N 1
ATOM 1577 C CA . THR A 1 198 ? -9.179 9.385 -1.201 1.00 95.62 198 THR A CA 1
ATOM 1578 C C . THR A 1 198 ? -10.541 9.234 -0.527 1.00 95.62 198 THR A C 1
ATOM 1580 O O . THR A 1 198 ? -11.373 10.142 -0.624 1.00 95.62 198 THR A O 1
ATOM 1583 N N . LYS A 1 199 ? -10.788 8.110 0.154 1.00 94.94 199 LYS A N 1
ATOM 1584 C CA . LYS A 1 199 ? -12.041 7.867 0.881 1.00 94.94 199 LYS A CA 1
ATOM 1585 C C . LYS A 1 199 ? -12.222 8.877 2.014 1.00 94.94 199 LYS A C 1
ATOM 1587 O O . LYS A 1 199 ? -13.282 9.497 2.098 1.00 94.94 199 LYS A O 1
ATOM 1592 N N . LEU A 1 200 ? -11.181 9.111 2.810 1.00 94.62 200 LEU A N 1
ATOM 1593 C CA . LEU A 1 200 ? -11.212 10.066 3.923 1.00 94.62 200 LEU A CA 1
ATOM 1594 C C . LEU A 1 200 ? -11.442 11.509 3.454 1.00 94.62 200 LEU A C 1
ATOM 1596 O O . LEU A 1 200 ? -12.299 12.201 3.999 1.00 94.62 200 LEU A O 1
ATOM 1600 N N . GLU A 1 201 ? -10.767 11.940 2.387 1.00 94.06 201 GLU A N 1
ATOM 1601 C CA . GLU A 1 201 ? -10.982 13.259 1.771 1.00 94.06 201 GLU A CA 1
ATOM 1602 C C . GLU A 1 201 ? -12.435 13.463 1.302 1.00 94.06 201 GLU A C 1
ATOM 1604 O O . GLU A 1 201 ? -13.011 14.553 1.393 1.00 94.06 201 GLU A O 1
ATOM 1609 N N . LEU A 1 202 ? -13.063 12.408 0.781 1.00 92.12 202 LEU A N 1
ATOM 1610 C CA . LEU A 1 202 ? -14.455 12.455 0.334 1.00 92.12 202 LEU A CA 1
ATOM 1611 C C . LEU A 1 202 ? -15.442 12.471 1.505 1.00 92.12 202 LEU A C 1
ATOM 1613 O O . LEU A 1 202 ? -16.434 13.198 1.441 1.00 92.12 202 LEU A O 1
ATOM 1617 N N . ILE A 1 203 ? -15.163 11.720 2.572 1.00 89.31 203 ILE A N 1
ATOM 1618 C CA . ILE A 1 203 ? -15.957 11.744 3.807 1.00 89.31 203 ILE A CA 1
ATOM 1619 C C . ILE A 1 203 ? -15.917 13.147 4.423 1.00 89.31 203 ILE A C 1
ATOM 1621 O O . ILE A 1 203 ? -16.974 13.734 4.672 1.00 89.31 203 ILE A O 1
ATOM 1625 N N . ALA A 1 204 ? -14.719 13.721 4.567 1.00 85.94 204 ALA A N 1
ATOM 1626 C CA . ALA A 1 204 ? -14.520 15.055 5.127 1.00 85.94 204 ALA A CA 1
ATOM 1627 C C . ALA A 1 204 ? -15.210 16.158 4.303 1.00 85.94 204 ALA A C 1
ATOM 1629 O O . ALA A 1 204 ? -15.710 17.131 4.864 1.00 85.94 204 ALA A O 1
ATOM 1630 N N . SER A 1 205 ? -15.279 16.005 2.976 1.00 79.69 205 SER A N 1
ATOM 1631 C CA . SER A 1 205 ? -15.833 17.035 2.087 1.00 79.69 205 SER A CA 1
ATOM 1632 C C . SER A 1 205 ? -17.344 16.958 1.839 1.00 79.69 205 SER A C 1
ATOM 1634 O O . SER A 1 205 ? -17.897 17.937 1.334 1.00 79.69 205 SER A O 1
ATOM 1636 N N . ARG A 1 206 ? -18.035 15.836 2.117 1.00 65.88 206 ARG A N 1
ATOM 1637 C CA . ARG A 1 206 ? -19.414 15.640 1.604 1.00 65.88 206 ARG A CA 1
ATOM 1638 C C . ARG A 1 206 ? -20.499 15.163 2.567 1.00 65.88 206 ARG A C 1
ATOM 1640 O O . ARG A 1 206 ? -21.654 15.188 2.153 1.00 65.88 206 ARG A O 1
ATOM 1647 N N . GLY A 1 207 ? -20.217 14.768 3.807 1.00 57.38 207 GLY A N 1
ATOM 1648 C CA . GLY A 1 207 ? -21.242 14.531 4.848 1.00 57.38 207 GLY A CA 1
ATOM 1649 C C . GLY A 1 207 ? -22.378 13.513 4.561 1.00 57.38 207 GLY A C 1
ATOM 1650 O O . GLY A 1 207 ? -23.198 13.284 5.444 1.00 57.38 207 GLY A O 1
ATOM 1651 N N . LYS A 1 208 ? -22.469 12.889 3.371 1.00 55.97 208 LYS A N 1
ATOM 1652 C CA . LYS A 1 208 ? -23.458 11.856 2.992 1.00 55.97 208 LYS A CA 1
ATOM 1653 C C . LYS A 1 208 ? -22.802 10.733 2.177 1.00 55.97 208 LYS A C 1
ATOM 1655 O O . LYS A 1 208 ? -22.152 10.999 1.166 1.00 55.97 208 LYS A O 1
ATOM 1660 N N . SER A 1 209 ? -23.034 9.482 2.582 1.00 59.25 209 SER A N 1
ATOM 1661 C CA . SER A 1 209 ? -22.340 8.271 2.102 1.00 59.25 209 SER A CA 1
ATOM 1662 C C . SER A 1 209 ? -22.512 7.956 0.608 1.00 59.25 209 SER A C 1
ATOM 1664 O O . SER A 1 209 ? -21.550 7.545 -0.034 1.00 59.25 209 SER A O 1
ATOM 1666 N N . GLY A 1 210 ? -23.684 8.203 0.010 1.00 58.62 210 GLY A N 1
ATOM 1667 C CA . GLY A 1 210 ? -23.936 7.876 -1.406 1.00 58.62 210 GLY A CA 1
ATOM 1668 C C . GLY A 1 210 ? -23.061 8.650 -2.406 1.00 58.62 210 GLY A C 1
ATOM 1669 O O . GLY A 1 210 ? -22.684 8.122 -3.446 1.00 58.62 210 GLY A O 1
ATOM 1670 N N . LEU A 1 211 ? -22.658 9.878 -2.058 1.00 64.31 211 LEU A N 1
ATOM 1671 C CA . LEU A 1 211 ? -21.780 10.717 -2.887 1.00 64.31 211 LEU A CA 1
ATOM 1672 C C . LEU A 1 211 ? -20.293 10.358 -2.746 1.00 64.31 211 LEU A C 1
ATOM 1674 O O . LEU A 1 211 ? -19.469 10.863 -3.518 1.00 64.31 211 LEU A O 1
ATOM 1678 N N . VAL A 1 212 ? -19.947 9.531 -1.752 1.00 80.00 212 VAL A N 1
ATOM 1679 C CA . VAL A 1 212 ? -18.573 9.090 -1.494 1.00 80.00 212 VAL A CA 1
ATOM 1680 C C . VAL A 1 212 ? -18.176 8.036 -2.519 1.00 80.00 212 VAL A C 1
ATOM 1682 O O . VAL A 1 212 ? -17.140 8.196 -3.151 1.00 80.00 212 VAL A O 1
ATOM 1685 N N . THR A 1 213 ? -19.014 7.025 -2.774 1.00 86.12 213 THR A N 1
ATOM 1686 C CA . THR A 1 213 ? -18.699 5.957 -3.742 1.00 86.12 213 THR A CA 1
ATOM 1687 C C . THR A 1 213 ? -18.530 6.497 -5.163 1.00 86.12 213 THR A C 1
ATOM 1689 O O . THR A 1 213 ? -17.511 6.246 -5.800 1.00 86.12 213 THR A O 1
ATOM 1692 N N . GLU A 1 214 ? -19.477 7.297 -5.661 1.00 89.69 214 GLU A N 1
ATOM 1693 C CA . GLU A 1 214 ? -19.365 7.897 -7.000 1.00 89.69 214 GLU A CA 1
ATOM 1694 C C . GLU A 1 214 ? -18.182 8.870 -7.096 1.00 89.69 214 GLU A C 1
ATOM 1696 O O . GLU A 1 214 ? -17.466 8.908 -8.100 1.00 89.69 214 GLU A O 1
ATOM 1701 N N . GLY A 1 215 ? -17.946 9.648 -6.033 1.00 91.69 215 GLY A N 1
ATOM 1702 C CA . GLY A 1 215 ? -16.792 10.536 -5.934 1.00 91.69 215 GLY A CA 1
ATOM 1703 C C . GLY A 1 215 ? -15.468 9.775 -5.979 1.00 91.69 215 GLY A C 1
ATOM 1704 O O . GLY A 1 215 ? -14.534 10.215 -6.653 1.00 91.69 215 GLY A O 1
ATOM 1705 N N . TRP A 1 216 ? -15.406 8.623 -5.312 1.00 94.75 216 TRP A N 1
ATOM 1706 C CA . TRP A 1 216 ? -14.235 7.756 -5.257 1.00 94.75 216 TRP A CA 1
ATOM 1707 C C . TRP A 1 216 ? -13.959 7.144 -6.630 1.00 94.75 216 TRP A C 1
ATOM 1709 O O . TRP A 1 216 ? -12.856 7.300 -7.146 1.00 94.75 216 TRP A O 1
ATOM 1719 N N . LEU A 1 217 ? -14.979 6.590 -7.298 1.00 95.44 217 LEU A N 1
ATOM 1720 C CA . LEU A 1 217 ? -14.854 6.050 -8.660 1.00 95.44 217 LEU A CA 1
ATOM 1721 C C . LEU A 1 217 ? -14.415 7.120 -9.671 1.00 95.44 217 LEU A C 1
ATOM 1723 O O . LEU A 1 217 ? -13.574 6.865 -10.534 1.00 95.44 217 LEU A O 1
ATOM 1727 N N . LYS A 1 218 ? -14.927 8.352 -9.550 1.00 94.75 218 LYS A N 1
ATOM 1728 C CA . LYS A 1 218 ? -14.490 9.477 -10.392 1.00 94.75 218 LYS A CA 1
ATOM 1729 C C . LYS A 1 218 ? -13.016 9.822 -10.165 1.00 94.75 218 LYS A C 1
ATOM 1731 O O . LYS A 1 218 ? -12.306 10.111 -11.131 1.00 94.75 218 LYS A O 1
ATOM 1736 N N . ARG A 1 219 ? -12.556 9.818 -8.910 1.00 95.75 219 ARG A N 1
ATOM 1737 C CA . ARG A 1 219 ? -11.144 10.052 -8.577 1.00 95.75 219 ARG A CA 1
ATOM 1738 C C . ARG A 1 219 ? -10.263 8.897 -9.053 1.00 95.75 219 ARG A C 1
ATOM 1740 O O . ARG A 1 219 ? -9.207 9.186 -9.602 1.00 95.75 219 ARG A O 1
ATOM 1747 N N . LEU A 1 220 ? -10.721 7.646 -8.958 1.00 96.69 220 LEU A N 1
ATOM 1748 C CA . LEU A 1 220 ? -10.016 6.476 -9.492 1.00 96.69 220 LEU A CA 1
ATOM 1749 C C . LEU A 1 220 ? -9.820 6.588 -11.005 1.00 96.69 220 LEU A C 1
ATOM 1751 O O . LEU A 1 220 ? -8.704 6.468 -11.496 1.00 96.69 220 LEU A O 1
ATOM 1755 N N . LYS A 1 221 ? -10.884 6.913 -11.744 1.00 95.69 221 LYS A N 1
ATOM 1756 C CA . LYS A 1 221 ? -10.806 7.128 -13.195 1.00 95.69 221 LYS A CA 1
ATOM 1757 C C . LYS A 1 221 ? -9.790 8.208 -13.571 1.00 95.69 221 LYS A C 1
ATOM 1759 O O . LYS A 1 221 ? -9.053 8.060 -14.541 1.00 95.69 221 LYS A O 1
ATOM 1764 N N . LYS A 1 222 ? -9.757 9.311 -12.815 1.00 95.12 222 LYS A N 1
ATOM 1765 C CA . LYS A 1 222 ? -8.768 10.375 -13.022 1.00 95.12 222 LYS A CA 1
ATOM 1766 C C . LYS A 1 222 ? -7.350 9.897 -12.694 1.00 95.12 222 LYS A C 1
ATOM 1768 O O . LYS A 1 222 ? -6.444 10.178 -13.464 1.00 95.12 222 LYS A O 1
ATOM 1773 N N . ALA A 1 223 ? -7.174 9.176 -11.591 1.00 94.81 223 ALA A N 1
ATOM 1774 C CA . ALA A 1 223 ? -5.891 8.624 -11.172 1.00 94.81 223 ALA A CA 1
ATOM 1775 C C . ALA A 1 223 ? -5.306 7.651 -12.213 1.00 94.81 223 ALA A C 1
ATOM 1777 O O . ALA A 1 223 ? -4.116 7.714 -12.518 1.00 94.81 223 ALA A O 1
ATOM 1778 N N . ASP A 1 224 ? -6.157 6.806 -12.800 1.00 92.12 224 ASP A N 1
ATOM 1779 C CA . ASP A 1 224 ? -5.799 5.897 -13.892 1.00 92.12 224 ASP A CA 1
ATOM 1780 C C . ASP A 1 224 ? -5.392 6.649 -15.167 1.00 92.12 224 ASP A C 1
ATOM 1782 O O . ASP A 1 224 ? -4.362 6.341 -15.769 1.00 92.12 224 ASP A O 1
ATOM 1786 N N . HIS A 1 225 ? -6.170 7.666 -15.552 1.00 90.62 225 HIS A N 1
ATOM 1787 C CA . HIS A 1 225 ? -5.881 8.507 -16.715 1.00 90.62 225 HIS A CA 1
ATOM 1788 C C . HIS A 1 225 ? -4.567 9.285 -16.561 1.00 90.62 225 HIS A C 1
ATOM 1790 O O . HIS A 1 225 ? -3.777 9.372 -17.499 1.00 90.62 225 HIS A O 1
ATOM 1796 N N . ASP A 1 226 ? -4.330 9.841 -15.375 1.00 90.94 226 ASP A N 1
ATOM 1797 C CA . ASP A 1 226 ? -3.139 10.633 -15.070 1.00 90.94 226 ASP A CA 1
ATOM 1798 C C . ASP A 1 226 ? -1.922 9.755 -14.723 1.00 90.94 226 ASP A C 1
ATOM 1800 O O . ASP A 1 226 ? -0.838 10.285 -14.490 1.00 90.94 226 ASP A O 1
ATOM 1804 N N . ALA A 1 227 ? -2.097 8.426 -14.693 1.00 89.00 227 ALA A N 1
ATOM 1805 C CA . ALA A 1 227 ? -1.086 7.436 -14.338 1.00 89.00 227 ALA A CA 1
ATOM 1806 C C . ALA A 1 227 ? -0.353 7.751 -13.021 1.00 89.00 227 ALA A C 1
ATOM 1808 O O . ALA A 1 227 ? 0.870 7.678 -12.949 1.00 89.00 227 ALA A O 1
ATOM 1809 N N . ILE A 1 228 ? -1.107 8.100 -11.973 1.00 90.88 228 ILE A N 1
ATOM 1810 C CA . ILE A 1 228 ? -0.535 8.383 -10.642 1.00 90.88 228 ILE A CA 1
ATOM 1811 C C . ILE A 1 228 ? -0.354 7.120 -9.791 1.00 90.88 228 ILE A C 1
ATOM 1813 O O . ILE A 1 228 ? 0.375 7.142 -8.807 1.00 90.88 228 ILE A O 1
ATOM 1817 N N . LEU A 1 229 ? -1.035 6.027 -10.149 1.00 94.44 229 LEU A N 1
ATOM 1818 C CA . LEU A 1 229 ? -1.010 4.750 -9.430 1.00 94.44 229 LEU A CA 1
ATOM 1819 C C . LEU A 1 229 ? 0.110 3.861 -9.976 1.00 94.44 229 LEU A C 1
ATOM 1821 O O . LEU A 1 229 ? -0.137 2.845 -10.630 1.00 94.44 229 LEU A O 1
ATOM 1825 N N . VAL A 1 230 ? 1.343 4.322 -9.792 1.00 92.69 230 VAL A N 1
ATOM 1826 C CA . VAL A 1 230 ? 2.552 3.730 -10.364 1.00 92.69 230 VAL A CA 1
ATOM 1827 C C . VAL A 1 230 ? 3.554 3.481 -9.243 1.00 92.69 230 VAL A C 1
ATOM 1829 O O . VAL A 1 230 ? 3.827 4.387 -8.460 1.00 92.69 230 VAL A O 1
ATOM 1832 N N . GLY A 1 231 ? 4.093 2.264 -9.178 1.00 93.88 231 GLY A N 1
ATOM 1833 C CA . GLY A 1 231 ? 5.142 1.913 -8.225 1.00 93.88 231 GLY A CA 1
ATOM 1834 C C . GLY A 1 231 ? 6.539 2.351 -8.662 1.00 93.88 231 GLY A C 1
ATOM 1835 O O . GLY A 1 231 ? 6.750 3.016 -9.685 1.00 93.88 231 GLY A O 1
ATOM 1836 N N . TYR A 1 232 ? 7.514 1.941 -7.869 1.00 94.88 232 TYR A N 1
ATOM 1837 C CA . TYR A 1 232 ? 8.936 2.132 -8.112 1.00 94.88 232 TYR A CA 1
ATOM 1838 C C . TYR A 1 232 ? 9.710 0.968 -7.490 1.00 94.88 232 TYR A C 1
ATOM 1840 O O . TYR A 1 232 ? 9.129 0.166 -6.770 1.00 94.88 232 TYR A O 1
ATOM 1848 N N . TYR A 1 233 ? 11.010 0.908 -7.753 1.00 94.94 233 TYR A N 1
ATOM 1849 C CA . TYR A 1 233 ? 11.944 0.076 -6.995 1.00 94.94 233 TYR A CA 1
ATOM 1850 C C . TYR A 1 233 ? 13.206 0.853 -6.646 1.00 94.94 233 TYR A C 1
ATOM 1852 O O . TYR A 1 233 ? 13.544 1.849 -7.305 1.00 94.94 233 TYR A O 1
ATOM 1860 N N . GLU A 1 234 ? 13.913 0.378 -5.634 1.00 93.50 234 GLU A N 1
ATOM 1861 C CA . GLU A 1 234 ? 15.246 0.813 -5.264 1.00 93.50 234 GLU A CA 1
ATOM 1862 C C . GLU A 1 234 ? 16.302 -0.097 -5.908 1.00 93.50 234 GLU A C 1
ATOM 1864 O O . GLU A 1 234 ? 16.431 -1.266 -5.539 1.00 93.50 234 GLU A O 1
ATOM 1869 N N . PRO A 1 235 ? 17.106 0.414 -6.863 1.00 93.38 235 PRO A N 1
ATOM 1870 C CA . PRO A 1 235 ? 18.068 -0.410 -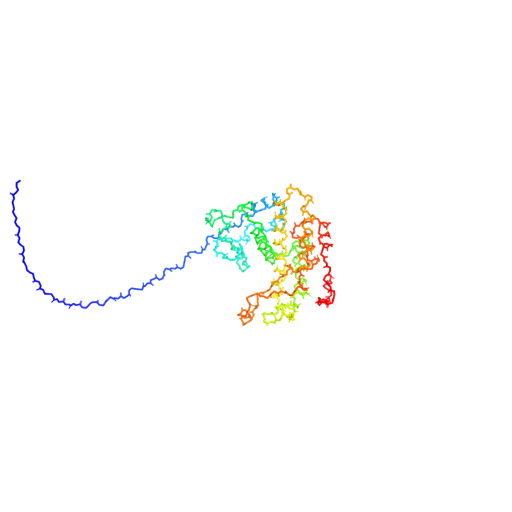7.594 1.00 93.38 235 PRO A CA 1
ATOM 1871 C C . PRO A 1 235 ? 19.024 -1.162 -6.667 1.00 93.38 235 PRO A C 1
ATOM 1873 O O . PRO A 1 235 ? 19.577 -0.552 -5.743 1.00 93.38 235 PRO A O 1
ATOM 1876 N N . GLU A 1 236 ? 19.276 -2.451 -6.916 1.00 92.88 236 GLU A N 1
ATOM 1877 C CA . GLU A 1 236 ? 20.276 -3.216 -6.144 1.00 92.88 236 GLU A CA 1
ATOM 1878 C C . GLU A 1 236 ? 21.703 -2.759 -6.459 1.00 92.88 236 GLU A C 1
ATOM 1880 O O . GLU A 1 236 ? 22.569 -2.732 -5.579 1.00 92.88 236 GLU A O 1
ATOM 1885 N N . ASP A 1 237 ? 21.944 -2.371 -7.717 1.00 91.75 237 ASP A N 1
ATOM 1886 C CA . ASP A 1 237 ? 23.225 -1.824 -8.146 1.00 91.75 237 ASP A CA 1
ATOM 1887 C C . ASP A 1 237 ? 23.481 -0.482 -7.450 1.00 91.75 237 ASP A C 1
ATOM 1889 O O . ASP A 1 237 ? 22.836 0.539 -7.705 1.00 91.75 237 ASP A O 1
ATOM 1893 N N . GLN A 1 238 ? 24.503 -0.469 -6.596 1.00 91.62 238 GLN A N 1
ATOM 1894 C CA . GLN A 1 238 ? 24.942 0.714 -5.864 1.00 91.62 238 GLN A CA 1
ATOM 1895 C C . GLN A 1 238 ? 25.363 1.865 -6.786 1.00 91.62 238 GLN A C 1
ATOM 1897 O O . GLN A 1 238 ? 25.254 3.031 -6.406 1.00 91.62 238 GLN A O 1
ATOM 1902 N N . ASN A 1 239 ? 25.850 1.581 -7.997 1.00 90.50 239 ASN A N 1
ATOM 1903 C CA . ASN A 1 239 ? 26.181 2.627 -8.962 1.00 90.50 239 ASN A CA 1
ATOM 1904 C C . ASN A 1 239 ? 24.926 3.278 -9.535 1.00 90.50 239 ASN A C 1
ATOM 1906 O O . ASN A 1 239 ? 24.896 4.495 -9.712 1.00 90.50 239 ASN A O 1
ATOM 1910 N N . GLU A 1 240 ? 23.876 2.495 -9.764 1.00 87.62 240 GLU A N 1
ATOM 1911 C CA . GLU A 1 240 ? 22.581 3.017 -10.176 1.00 87.62 240 GLU A CA 1
ATOM 1912 C C . GLU A 1 240 ? 21.910 3.808 -9.047 1.00 87.62 240 GLU A C 1
ATOM 1914 O O . GLU A 1 240 ? 21.425 4.918 -9.277 1.00 87.62 240 GLU A O 1
ATOM 1919 N N . ARG A 1 241 ? 21.982 3.304 -7.810 1.00 89.44 241 ARG A N 1
ATOM 1920 C CA . ARG A 1 241 ? 21.429 3.960 -6.617 1.00 89.44 241 ARG A CA 1
ATOM 1921 C C . ARG A 1 241 ? 22.044 5.337 -6.346 1.00 89.44 241 ARG A C 1
ATOM 1923 O O . ARG A 1 241 ? 21.352 6.245 -5.886 1.00 89.44 241 ARG A O 1
ATOM 1930 N N . LYS A 1 242 ? 23.323 5.535 -6.696 1.00 88.19 242 LYS A N 1
ATOM 1931 C CA . LYS A 1 242 ? 23.986 6.857 -6.664 1.00 88.19 242 LYS A CA 1
ATOM 1932 C C . LYS A 1 242 ? 23.376 7.857 -7.650 1.00 88.19 242 LYS A C 1
ATOM 1934 O O . LYS A 1 242 ? 23.457 9.058 -7.412 1.00 88.19 242 LYS A O 1
ATOM 1939 N N . LEU A 1 243 ? 22.807 7.383 -8.760 1.00 86.50 243 LEU A N 1
ATOM 1940 C CA . LEU A 1 243 ? 22.171 8.230 -9.773 1.00 86.50 243 LEU A CA 1
ATOM 1941 C C . LEU A 1 243 ? 20.707 8.510 -9.433 1.00 86.50 243 LEU A C 1
ATOM 1943 O O . LEU A 1 243 ? 20.232 9.626 -9.634 1.00 86.50 243 LEU A O 1
ATOM 1947 N N . ALA A 1 244 ? 19.991 7.502 -8.937 1.00 86.44 244 ALA A N 1
ATOM 1948 C CA . ALA A 1 244 ? 18.637 7.648 -8.433 1.00 86.44 244 ALA A CA 1
ATOM 1949 C C . ALA A 1 244 ? 18.337 6.600 -7.367 1.00 86.44 244 ALA A C 1
ATOM 1951 O O . ALA A 1 244 ? 18.422 5.405 -7.629 1.00 86.44 244 ALA A O 1
ATOM 1952 N N . GLN A 1 245 ? 17.918 7.074 -6.192 1.00 89.06 245 GLN A N 1
ATOM 1953 C CA . GLN A 1 245 ? 17.512 6.212 -5.081 1.00 89.06 245 GLN A CA 1
ATOM 1954 C C . GLN A 1 245 ? 16.296 5.351 -5.443 1.00 89.06 245 GLN A C 1
ATOM 1956 O O . GLN A 1 245 ? 16.255 4.190 -5.070 1.00 89.06 245 GLN A O 1
ATOM 1961 N N . LYS A 1 246 ? 15.350 5.907 -6.214 1.00 91.44 246 LYS A N 1
ATOM 1962 C CA . LYS A 1 246 ? 14.123 5.235 -6.662 1.00 91.44 246 LYS A CA 1
ATOM 1963 C C . LYS A 1 246 ? 13.976 5.328 -8.178 1.00 91.44 246 LYS A C 1
ATOM 1965 O O . LYS A 1 246 ? 14.210 6.389 -8.770 1.00 91.44 246 LYS A O 1
ATOM 1970 N N . ARG A 1 247 ? 13.545 4.237 -8.810 1.00 92.06 247 ARG A N 1
ATOM 1971 C CA . ARG A 1 247 ? 13.213 4.156 -10.238 1.00 92.06 247 ARG A CA 1
ATOM 1972 C C . ARG A 1 247 ? 11.716 3.965 -10.412 1.00 92.06 247 ARG A C 1
ATOM 1974 O O . ARG A 1 247 ? 11.188 2.877 -10.229 1.00 92.06 247 ARG A O 1
ATOM 1981 N N . TYR A 1 248 ? 11.036 5.042 -10.788 1.00 92.12 248 TYR A N 1
ATOM 1982 C CA . TYR A 1 248 ? 9.601 5.010 -11.047 1.00 92.12 248 TYR A CA 1
ATOM 1983 C C . TYR A 1 248 ? 9.304 4.348 -12.387 1.00 92.12 248 TYR A C 1
ATOM 1985 O O . TYR A 1 248 ? 9.954 4.640 -13.404 1.00 92.12 248 TYR A O 1
ATOM 1993 N N . LEU A 1 249 ? 8.281 3.497 -12.396 1.00 92.62 249 LEU A N 1
ATOM 1994 C CA . LEU A 1 249 ? 7.831 2.882 -13.633 1.00 92.62 249 LEU A CA 1
ATOM 1995 C C . LEU A 1 249 ? 7.253 3.938 -14.581 1.00 92.62 249 LEU A C 1
ATOM 1997 O O . LEU A 1 249 ? 6.817 5.025 -14.199 1.00 92.62 249 LEU A O 1
ATOM 2001 N N . ALA A 1 250 ? 7.260 3.620 -15.866 1.00 90.75 250 ALA A N 1
ATOM 2002 C CA . ALA A 1 250 ? 6.611 4.427 -16.877 1.00 90.75 250 ALA A CA 1
ATOM 2003 C C . ALA A 1 250 ? 5.082 4.370 -16.693 1.00 90.75 250 ALA A C 1
ATOM 2005 O O . ALA A 1 250 ? 4.556 3.332 -16.288 1.00 90.75 250 ALA A O 1
ATOM 2006 N N . PRO A 1 251 ? 4.334 5.409 -17.106 1.00 89.06 251 PRO A N 1
ATOM 2007 C CA . PRO A 1 251 ? 2.868 5.446 -17.019 1.00 89.06 251 PRO A CA 1
ATOM 2008 C C . PRO A 1 251 ? 2.133 4.201 -17.551 1.00 89.06 251 PRO A C 1
ATOM 2010 O O . PRO A 1 251 ? 1.079 3.828 -17.041 1.00 89.06 251 PRO A O 1
ATOM 2013 N N . ALA A 1 252 ? 2.693 3.517 -18.557 1.00 86.81 252 ALA A N 1
ATOM 2014 C CA . ALA A 1 252 ? 2.132 2.283 -19.120 1.00 86.81 252 ALA A CA 1
ATOM 2015 C C . ALA A 1 252 ? 2.128 1.085 -18.141 1.00 86.81 252 ALA A C 1
ATOM 2017 O O . ALA A 1 252 ? 1.412 0.110 -18.370 1.00 86.81 252 ALA A O 1
ATOM 2018 N N . TYR A 1 253 ? 2.912 1.166 -17.065 1.00 90.12 253 TYR A N 1
ATOM 2019 C CA . TYR A 1 253 ? 3.051 0.161 -16.009 1.00 90.12 253 TYR A CA 1
ATOM 2020 C C . TYR A 1 253 ? 2.310 0.526 -14.720 1.00 90.12 253 TYR A C 1
ATOM 2022 O O . TYR A 1 253 ? 2.497 -0.137 -13.704 1.00 90.12 253 TYR A O 1
ATOM 2030 N N . ARG A 1 254 ? 1.423 1.530 -14.757 1.00 92.06 254 ARG A N 1
ATOM 2031 C CA . ARG A 1 254 ? 0.463 1.761 -13.669 1.00 92.06 254 ARG A CA 1
ATOM 2032 C C . ARG A 1 254 ? -0.305 0.478 -13.326 1.00 92.06 254 ARG A C 1
ATOM 2034 O O . ARG A 1 254 ? -0.443 -0.405 -14.184 1.00 92.06 254 ARG A O 1
ATOM 2041 N N . ILE A 1 255 ? -0.832 0.417 -12.108 1.00 94.25 255 ILE A N 1
ATOM 2042 C CA . ILE A 1 255 ? -1.621 -0.716 -11.612 1.00 94.25 255 ILE A CA 1
ATOM 2043 C C . ILE A 1 255 ? -2.699 -1.143 -12.626 1.00 94.25 255 ILE A C 1
ATOM 2045 O O . ILE A 1 255 ? -3.358 -0.306 -13.256 1.00 94.25 255 ILE A O 1
ATOM 2049 N N . LEU A 1 256 ? -2.852 -2.451 -12.841 1.00 92.94 256 LEU A N 1
ATOM 2050 C CA . LEU A 1 256 ? -3.867 -2.986 -13.743 1.00 92.94 256 LEU A CA 1
ATOM 2051 C C . LEU A 1 256 ? -5.253 -3.000 -13.089 1.00 92.94 256 LEU A C 1
ATOM 2053 O O . LEU A 1 256 ? -5.374 -3.160 -11.874 1.00 92.94 256 LEU A O 1
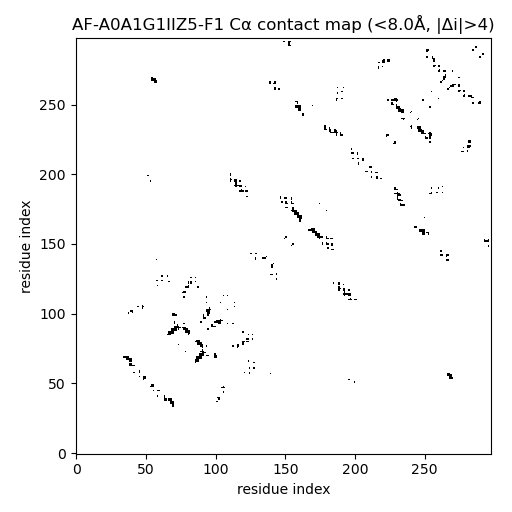ATOM 2057 N N . PRO A 1 257 ? -6.329 -2.961 -13.897 1.00 94.12 257 PRO A N 1
ATOM 2058 C CA . PRO A 1 257 ? -7.684 -3.125 -13.382 1.00 94.12 257 PRO A CA 1
ATOM 2059 C C . PRO A 1 257 ? -7.869 -4.418 -12.573 1.00 94.12 257 PRO A C 1
ATOM 2061 O O . PRO A 1 257 ? -8.530 -4.406 -11.540 1.00 94.12 257 PRO A O 1
ATOM 2064 N N . GLN A 1 258 ? -7.254 -5.528 -12.998 1.00 93.62 258 GLN A N 1
ATOM 2065 C CA . GLN A 1 258 ? -7.368 -6.794 -12.265 1.00 93.62 258 GLN A CA 1
ATOM 2066 C C . GLN A 1 258 ? -6.624 -6.779 -10.929 1.00 93.62 258 GLN A C 1
ATOM 2068 O O . GLN A 1 258 ? -7.115 -7.354 -9.969 1.00 93.62 258 GLN A O 1
ATOM 2073 N N . GLU A 1 259 ? -5.503 -6.066 -10.833 1.00 96.19 259 GLU A N 1
ATOM 2074 C CA . GLU A 1 259 ? -4.789 -5.878 -9.565 1.00 96.19 259 GLU A CA 1
ATOM 2075 C C . GLU A 1 259 ? -5.650 -5.086 -8.573 1.00 96.19 259 GLU A C 1
ATOM 2077 O O . GLU A 1 259 ? -5.819 -5.508 -7.433 1.00 96.19 259 GLU A O 1
ATOM 2082 N N . ILE A 1 260 ? -6.298 -4.007 -9.036 1.00 97.19 260 ILE A N 1
ATOM 2083 C CA . ILE A 1 260 ? -7.280 -3.249 -8.241 1.00 97.19 260 ILE A CA 1
ATOM 2084 C C . ILE A 1 260 ? -8.376 -4.179 -7.716 1.00 97.19 260 ILE A C 1
ATOM 2086 O O . ILE A 1 260 ? -8.705 -4.143 -6.530 1.00 97.19 260 ILE A O 1
ATOM 2090 N N . ARG A 1 261 ? -8.937 -5.025 -8.588 1.00 97.25 261 ARG A N 1
ATOM 2091 C CA . ARG A 1 261 ? -9.987 -5.976 -8.212 1.00 97.25 261 ARG A CA 1
ATOM 2092 C C . ARG A 1 261 ? -9.509 -6.946 -7.134 1.00 97.25 261 ARG A C 1
ATOM 2094 O O . ARG A 1 261 ? -10.211 -7.135 -6.143 1.00 97.25 261 ARG A O 1
ATOM 2101 N N . THR A 1 262 ? -8.330 -7.534 -7.325 1.00 97.62 262 THR A N 1
ATOM 2102 C CA . THR A 1 262 ? -7.703 -8.466 -6.382 1.00 97.62 262 THR A CA 1
ATOM 2103 C C . THR A 1 262 ? -7.516 -7.817 -5.014 1.00 97.62 262 THR A C 1
ATOM 2105 O O . THR A 1 262 ? -7.971 -8.374 -4.019 1.00 97.62 262 THR A O 1
ATOM 2108 N N . ILE A 1 263 ? -6.946 -6.610 -4.957 1.00 98.44 263 ILE A N 1
ATOM 2109 C CA . ILE A 1 263 ? -6.744 -5.877 -3.699 1.00 98.44 263 ILE A CA 1
ATOM 2110 C C . ILE A 1 263 ? -8.090 -5.570 -3.029 1.00 98.44 263 ILE A C 1
ATOM 2112 O O . ILE A 1 263 ? -8.271 -5.830 -1.843 1.00 98.44 263 ILE A O 1
ATOM 2116 N N . MET A 1 264 ? -9.075 -5.064 -3.774 1.00 98.19 264 MET A N 1
ATOM 2117 C CA . MET A 1 264 ? -10.377 -4.721 -3.194 1.00 98.19 264 MET A CA 1
ATOM 2118 C C . MET A 1 264 ? -11.099 -5.942 -2.608 1.00 98.19 264 MET A C 1
ATOM 2120 O O . MET A 1 264 ? -11.633 -5.866 -1.507 1.00 98.19 264 MET A O 1
ATOM 2124 N N . VAL A 1 265 ? -11.096 -7.081 -3.299 1.00 97.94 265 VAL A N 1
ATOM 2125 C CA . VAL A 1 265 ? -11.805 -8.279 -2.825 1.00 97.94 265 VAL A CA 1
ATOM 2126 C C . VAL A 1 265 ? -11.019 -8.997 -1.725 1.00 97.94 265 VAL A C 1
ATOM 2128 O O . VAL A 1 265 ? -11.558 -9.290 -0.653 1.00 97.94 265 VAL A O 1
ATOM 2131 N N . LEU A 1 266 ? -9.741 -9.284 -1.972 1.00 97.81 266 LEU A N 1
ATOM 2132 C CA . LEU A 1 266 ? -8.954 -10.158 -1.104 1.00 97.81 266 LEU A CA 1
ATOM 2133 C C . LEU A 1 266 ? -8.365 -9.402 0.088 1.00 97.81 266 LEU A C 1
ATOM 2135 O O . LEU A 1 266 ? -8.544 -9.865 1.212 1.00 97.81 266 LEU A O 1
ATOM 2139 N N . LEU A 1 267 ? -7.761 -8.226 -0.127 1.00 97.62 267 LEU A N 1
ATOM 2140 C CA . LEU A 1 267 ? -7.137 -7.430 0.940 1.00 97.62 267 LEU A CA 1
ATOM 2141 C C . LEU A 1 267 ? -8.170 -6.593 1.712 1.00 97.62 267 LEU A C 1
ATOM 2143 O O . LEU A 1 267 ? -8.204 -6.618 2.942 1.00 97.62 267 LEU A O 1
ATOM 2147 N N . PHE A 1 268 ? -9.021 -5.836 1.009 1.00 97.75 268 PHE A N 1
ATOM 2148 C CA . PHE A 1 268 ? -9.972 -4.928 1.666 1.00 97.75 268 PHE A CA 1
ATOM 2149 C C . PHE A 1 268 ? -11.240 -5.623 2.161 1.00 97.75 268 PHE A C 1
ATOM 2151 O O . PHE A 1 268 ? -11.839 -5.159 3.131 1.00 97.75 268 PHE A O 1
ATOM 2158 N N . GLY A 1 269 ? -11.640 -6.728 1.526 1.00 96.00 269 GLY A N 1
ATOM 2159 C CA . GLY A 1 269 ? -12.916 -7.383 1.816 1.00 96.00 269 GLY A CA 1
ATOM 2160 C C . GLY A 1 269 ? -14.121 -6.652 1.231 1.00 96.00 269 GLY A C 1
ATOM 2161 O O . GLY A 1 269 ? -15.229 -6.794 1.745 1.00 96.00 269 GLY A O 1
ATOM 2162 N N . GLU A 1 270 ? -13.920 -5.852 0.185 1.00 95.62 270 GLU A N 1
ATOM 2163 C CA . GLU A 1 270 ? -15.013 -5.191 -0.517 1.00 95.62 270 GLU A CA 1
ATOM 2164 C C . GLU A 1 270 ? -15.852 -6.218 -1.301 1.00 95.62 270 GLU A C 1
ATOM 2166 O O . GLU A 1 270 ? -15.311 -7.183 -1.857 1.00 95.62 270 GLU A O 1
ATOM 2171 N N . PRO A 1 271 ? -17.174 -6.003 -1.407 1.00 95.50 271 PRO A N 1
ATOM 2172 C CA . PRO A 1 271 ? -18.032 -6.802 -2.268 1.00 95.50 271 PRO A CA 1
ATOM 2173 C C . PRO A 1 271 ? -17.543 -6.842 -3.724 1.00 95.50 271 PRO A C 1
ATOM 2175 O O . PRO A 1 271 ? -17.046 -5.851 -4.268 1.00 95.50 271 PRO A O 1
ATOM 2178 N N . VAL A 1 272 ? -17.740 -7.985 -4.387 1.00 95.75 272 VAL A N 1
ATOM 2179 C CA . VAL A 1 272 ? -17.301 -8.199 -5.778 1.00 95.75 272 VAL A CA 1
ATOM 2180 C C . VAL A 1 272 ? -17.893 -7.160 -6.737 1.00 95.75 272 VAL A C 1
ATOM 2182 O O . VAL A 1 272 ? -17.184 -6.659 -7.604 1.00 95.75 272 VAL A O 1
ATOM 2185 N N . ASP A 1 273 ? -19.153 -6.766 -6.554 1.00 95.31 273 ASP A N 1
ATOM 2186 C CA . ASP A 1 273 ? -19.806 -5.737 -7.372 1.00 95.31 273 ASP A CA 1
ATOM 2187 C C . ASP A 1 273 ? -19.164 -4.350 -7.188 1.00 95.31 273 ASP A C 1
ATOM 2189 O O . ASP A 1 273 ? -19.042 -3.576 -8.142 1.00 95.31 273 ASP A O 1
ATOM 2193 N N . ALA A 1 274 ? -18.708 -4.021 -5.976 1.00 94.06 274 ALA A N 1
ATOM 2194 C CA . ALA A 1 274 ? -17.966 -2.794 -5.721 1.00 94.06 274 ALA A CA 1
ATOM 2195 C C . ALA A 1 274 ? -16.607 -2.801 -6.437 1.00 94.06 274 ALA A C 1
ATOM 2197 O O . ALA A 1 274 ? -16.261 -1.805 -7.081 1.00 94.06 274 ALA A O 1
ATOM 2198 N N . ALA A 1 275 ? -15.888 -3.925 -6.393 1.00 95.62 275 ALA A N 1
ATOM 2199 C CA . ALA A 1 275 ? -14.628 -4.100 -7.109 1.00 95.62 275 ALA A CA 1
ATOM 2200 C C . ALA A 1 275 ? -14.817 -4.050 -8.638 1.00 95.62 275 ALA A C 1
ATOM 2202 O O . ALA A 1 275 ? -14.082 -3.348 -9.332 1.00 95.62 275 ALA A O 1
ATOM 2203 N N . ASP A 1 276 ? -15.855 -4.693 -9.176 1.00 95.12 276 ASP A N 1
ATOM 2204 C CA . ASP A 1 276 ? -16.151 -4.696 -10.615 1.00 95.12 276 ASP A CA 1
ATOM 2205 C C . ASP A 1 276 ? -16.521 -3.290 -11.136 1.00 95.12 276 ASP A C 1
ATOM 2207 O O . ASP A 1 276 ? -16.156 -2.901 -12.254 1.00 95.12 276 ASP A O 1
ATOM 2211 N N . ARG A 1 277 ? -17.178 -2.460 -10.312 1.00 94.88 277 ARG A N 1
ATOM 2212 C CA . ARG A 1 277 ? -17.389 -1.035 -10.634 1.00 94.88 277 ARG A CA 1
ATOM 2213 C C . ARG A 1 277 ? -16.078 -0.252 -10.682 1.00 94.88 277 ARG A C 1
ATOM 2215 O O . ARG A 1 277 ? -15.936 0.611 -11.549 1.00 94.88 277 ARG A O 1
ATOM 2222 N N . ALA A 1 278 ? -15.128 -0.540 -9.791 1.00 94.94 278 ALA A N 1
ATOM 2223 C CA . ALA A 1 278 ? -13.805 0.084 -9.814 1.00 94.94 278 ALA A CA 1
ATOM 2224 C C . ALA A 1 278 ? -13.026 -0.301 -11.081 1.00 94.94 278 ALA A C 1
ATOM 2226 O O . ALA A 1 278 ? -12.501 0.582 -11.759 1.00 94.94 278 ALA A O 1
ATOM 2227 N N . VAL A 1 279 ? -13.057 -1.582 -11.463 1.00 94.00 279 VAL A N 1
ATOM 2228 C CA . VAL A 1 279 ? -12.498 -2.091 -12.731 1.00 94.00 279 VAL A CA 1
ATOM 2229 C C . VAL A 1 279 ? -13.107 -1.375 -13.935 1.00 94.00 279 VAL A C 1
ATOM 2231 O O . VAL A 1 279 ? -12.391 -0.977 -14.846 1.00 94.00 279 VAL A O 1
ATOM 2234 N N . THR A 1 280 ? -14.423 -1.164 -13.932 1.00 92.88 280 THR A N 1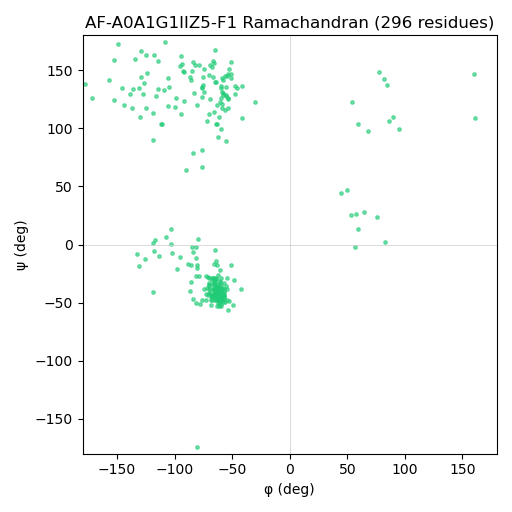
ATOM 2235 C CA . THR A 1 280 ? -15.126 -0.469 -15.023 1.00 92.88 280 THR A CA 1
ATOM 2236 C C . THR A 1 280 ? -14.760 1.019 -15.106 1.00 92.88 280 THR A C 1
ATOM 2238 O O . THR A 1 280 ? -14.811 1.621 -16.180 1.00 92.88 280 THR A O 1
ATOM 2241 N N . ALA A 1 281 ? -14.406 1.643 -13.979 1.00 90.44 281 ALA A N 1
ATOM 2242 C CA . ALA A 1 281 ? -14.044 3.057 -13.933 1.00 90.44 281 ALA A CA 1
ATOM 2243 C C . ALA A 1 281 ? -12.669 3.343 -14.560 1.00 90.44 281 ALA A C 1
ATOM 2245 O O . ALA A 1 281 ? -12.455 4.454 -15.059 1.00 90.44 281 ALA A O 1
ATOM 2246 N N . VAL A 1 282 ? -11.762 2.366 -14.548 1.00 89.50 282 VAL A N 1
ATOM 2247 C CA . VAL A 1 282 ? -10.411 2.472 -15.111 1.00 89.50 282 VAL A CA 1
ATOM 2248 C C . VAL A 1 282 ? -10.370 1.982 -16.556 1.00 89.50 282 VAL A C 1
ATOM 2250 O O . VAL A 1 282 ? -11.144 1.118 -16.965 1.00 89.50 282 VAL A O 1
ATOM 2253 N N . GLN A 1 283 ? -9.486 2.553 -17.374 1.00 73.31 283 GLN A N 1
ATOM 2254 C CA . GLN A 1 283 ? -9.369 2.134 -18.768 1.00 73.31 283 GLN A CA 1
ATOM 2255 C C . GLN A 1 283 ? -8.429 0.926 -18.884 1.00 73.31 283 GLN A C 1
ATOM 2257 O O . GLN A 1 283 ? -7.376 0.897 -18.232 1.00 73.31 283 GLN A O 1
ATOM 2262 N N . PRO A 1 284 ? -8.727 -0.051 -19.763 1.00 63.44 284 PRO A N 1
ATOM 2263 C CA . PRO A 1 284 ? -7.728 -1.031 -20.161 1.00 63.44 284 PRO A CA 1
ATOM 2264 C C . PRO A 1 284 ? -6.513 -0.275 -20.704 1.00 63.44 284 PRO A C 1
ATOM 2266 O O . PRO A 1 284 ? -6.658 0.609 -21.554 1.00 63.44 284 PRO A O 1
ATOM 2269 N N . SER A 1 285 ? -5.319 -0.588 -20.205 1.00 54.88 285 SER A N 1
ATOM 2270 C CA . SER A 1 285 ? -4.080 -0.043 -20.755 1.00 54.88 285 SER A CA 1
ATOM 2271 C C . SER A 1 285 ? -4.052 -0.331 -22.259 1.00 54.88 285 SER A C 1
ATOM 2273 O O . SER A 1 285 ? -4.257 -1.462 -22.696 1.00 54.88 285 SER A O 1
ATOM 2275 N N . SER A 1 286 ? -3.873 0.711 -23.077 1.00 43.03 286 SER A N 1
ATOM 2276 C CA . SER A 1 286 ? -3.907 0.559 -24.534 1.00 43.03 286 SER A CA 1
ATOM 2277 C C . SER A 1 286 ? -2.884 -0.502 -24.983 1.00 43.03 286 SER A C 1
ATOM 2279 O O . SER A 1 286 ? -1.699 -0.360 -24.657 1.00 43.03 286 SER A O 1
ATOM 2281 N N . PRO A 1 287 ? -3.280 -1.514 -25.783 1.00 42.62 287 PRO A N 1
ATOM 2282 C CA . PRO A 1 287 ? -2.418 -2.641 -26.164 1.00 42.62 287 PRO A CA 1
ATOM 2283 C C . PRO A 1 287 ? -1.205 -2.247 -27.023 1.00 42.62 287 PRO A C 1
ATOM 2285 O O . PRO A 1 287 ? -0.366 -3.083 -27.327 1.00 42.62 287 PRO A O 1
ATOM 2288 N N . LYS A 1 288 ? -1.091 -0.975 -27.430 1.00 40.59 288 LYS A N 1
ATOM 2289 C CA . LYS A 1 288 ? 0.024 -0.481 -28.248 1.00 40.59 288 LYS A CA 1
ATOM 2290 C C . LYS A 1 288 ? 1.304 -0.175 -27.458 1.00 40.59 288 LYS A C 1
ATOM 2292 O O . LYS A 1 288 ? 2.348 -0.078 -28.086 1.00 40.59 288 LYS A O 1
ATOM 2297 N N . ASN A 1 289 ? 1.243 -0.016 -26.128 1.00 41.22 289 ASN A N 1
ATOM 2298 C CA . ASN A 1 289 ? 2.393 0.459 -25.333 1.00 41.22 289 ASN A CA 1
ATOM 2299 C C . ASN A 1 289 ? 2.730 -0.372 -24.085 1.00 41.22 289 ASN A C 1
ATOM 2301 O O . ASN A 1 289 ? 3.862 -0.275 -23.599 1.00 41.22 289 ASN A O 1
ATOM 2305 N N . ALA A 1 290 ? 1.798 -1.187 -23.585 1.00 44.25 290 ALA A N 1
ATOM 2306 C CA . ALA A 1 290 ? 2.139 -2.256 -22.655 1.00 44.25 290 ALA A CA 1
ATOM 2307 C C . ALA A 1 290 ? 2.807 -3.380 -23.466 1.00 44.25 290 ALA A C 1
ATOM 2309 O O . ALA A 1 290 ? 2.257 -3.742 -24.511 1.00 44.25 290 ALA A O 1
ATOM 2310 N N . PRO A 1 291 ? 3.964 -3.934 -23.053 1.00 43.84 291 PRO A N 1
ATOM 2311 C CA . PRO A 1 291 ? 4.302 -5.264 -23.534 1.00 43.84 291 PRO A CA 1
ATOM 2312 C C . PRO A 1 291 ? 3.095 -6.125 -23.203 1.00 43.84 291 PRO A C 1
ATOM 2314 O O . PRO A 1 291 ? 2.610 -6.078 -22.077 1.00 43.84 291 PRO A O 1
ATOM 2317 N N . VAL A 1 292 ? 2.553 -6.808 -24.206 1.00 41.84 292 VAL A N 1
ATOM 2318 C CA . VAL A 1 292 ? 1.648 -7.921 -23.963 1.00 41.84 292 VAL A CA 1
ATOM 2319 C C . VAL A 1 29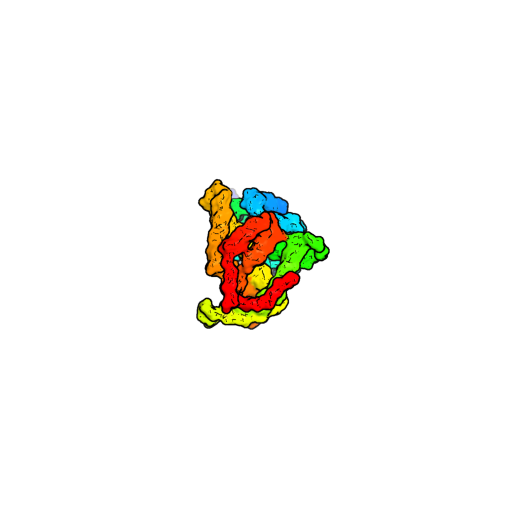2 ? 2.528 -8.921 -23.231 1.00 41.84 292 VAL A C 1
ATOM 2321 O O . VAL A 1 292 ? 3.377 -9.527 -23.891 1.00 41.84 292 VAL A O 1
ATOM 2324 N N . PRO A 1 293 ? 2.406 -9.090 -21.899 1.00 43.44 293 PRO A N 1
ATOM 2325 C CA . PRO A 1 293 ? 2.943 -10.301 -21.330 1.00 43.44 293 PRO A CA 1
ATOM 2326 C C . PRO A 1 293 ? 2.167 -11.390 -22.061 1.00 43.44 293 PRO A C 1
ATOM 2328 O O . PRO A 1 293 ? 0.950 -11.267 -22.255 1.00 43.44 293 PRO A O 1
ATOM 2331 N N . SER A 1 294 ? 2.849 -12.433 -22.525 1.00 44.28 294 SER A N 1
ATOM 2332 C CA . SER A 1 294 ? 2.179 -13.722 -22.652 1.00 44.28 294 SER A CA 1
ATOM 2333 C C . SER A 1 294 ? 1.343 -13.856 -21.390 1.00 44.28 294 SER A C 1
ATOM 2335 O O . SER A 1 294 ? 1.920 -13.860 -20.306 1.00 44.28 294 SER A O 1
ATOM 2337 N N . VAL A 1 295 ? 0.024 -13.745 -21.561 1.00 48.59 295 VAL A N 1
ATOM 2338 C CA . VAL A 1 295 ? -0.988 -13.651 -20.510 1.00 48.59 295 VAL A CA 1
ATOM 2339 C C . VAL A 1 295 ? -0.480 -14.414 -19.295 1.00 48.59 295 VAL A C 1
ATOM 2341 O O . VAL A 1 295 ? -0.135 -15.585 -19.471 1.00 48.59 295 VAL A O 1
ATOM 2344 N N . CYS A 1 296 ? -0.376 -13.765 -18.127 1.00 59.62 296 CYS A N 1
ATOM 2345 C CA . CYS A 1 296 ? -0.357 -14.488 -16.857 1.00 59.62 296 CYS A CA 1
ATOM 2346 C C . CYS A 1 296 ? -1.642 -15.323 -16.897 1.00 59.62 296 CYS A C 1
ATOM 2348 O O . CYS A 1 296 ? -2.744 -14.790 -16.742 1.00 59.62 296 CYS A O 1
ATOM 2350 N N . LYS A 1 297 ? -1.540 -16.533 -17.447 1.00 43.22 297 LYS A N 1
ATOM 2351 C CA . LYS A 1 297 ? -2.677 -17.413 -17.632 1.00 43.22 297 LYS A CA 1
ATOM 2352 C C . LYS A 1 297 ? -2.821 -18.083 -16.278 1.00 43.22 297 LYS A C 1
ATOM 2354 O O . LYS A 1 297 ? -1.805 -18.596 -15.808 1.00 43.22 297 LYS A O 1
ATOM 2359 N N . PRO A 1 298 ? -4.037 -18.094 -15.712 1.00 43.22 298 PRO A N 1
ATOM 2360 C CA . PRO A 1 298 ? -4.304 -18.934 -14.558 1.00 43.22 298 PRO A CA 1
ATOM 2361 C C . PRO A 1 298 ? -3.929 -20.392 -14.852 1.00 43.22 298 PRO A C 1
ATOM 2363 O O . PRO A 1 298 ? -4.018 -20.804 -16.040 1.00 43.22 298 PRO A O 1
#

Foldseek 3Di:
DDDDDDDDDDDDDDDDDDDDDDDDDPPDDDPDPDAPWAFAPLVLVLVLCVVLVHFCPLSVVDDRPQETEWEDQPVPAQWDADLVRSYIYGHLVQDDVSPTHYGDRPVPDALLSVLRVQLRVLVSSLSVLVPDDDDPPALSNVLNVVLLLCLPQPQQWFWFQDPPDDRPDIDIDGDDSVQSSQQSSQLLSLVRSVLSSLLSVLCVPPVDDVVSLVSSLLVLLVCQVVLVSWGWGQDPPPVVCVSPRITITDSLSHDALVSQQSCCCRVRVHDSVSSVSSSVSHDGRPPPPRPPRPPSDD

Sequence (298 aa):
MRKDILVSLINRLAVACLIMAAAAPVWAEAPPPAADLTRLPLAALISESEELGLPTKFLRDLPSDFVTVTFEDLHRWAAEYHPEEHHMILNRALSFNQAAGTLRPLTKMTALEVGNLYHELYHAYMDYLEAKPPDQGTDGELLLAAARELQKCRYAEVKITPVLQKRTSTEVRYLSEREAWETQHETWGVFVGWAVWTKLELIASRGKSGLVTEGWLKRLKKADHDAILVGYYEPEDQNERKLAQKRYLAPAYRILPQEIRTIMVLLFGEPVDAADRAVTAVQPSSPKNAPVPSVCKP

Radius of gyration: 28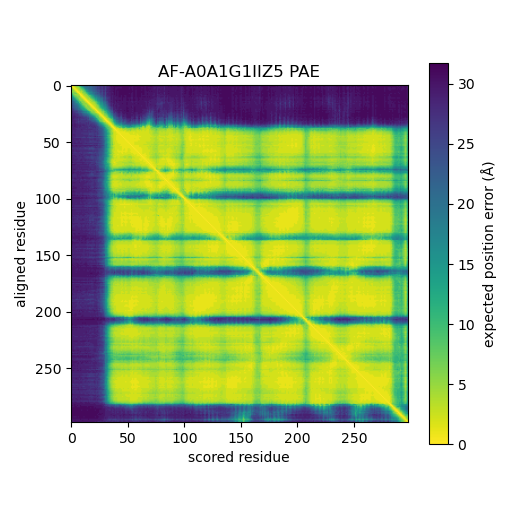.47 Å; Cα contacts (8 Å, |Δi|>4): 411; chains: 1; bounding box: 84×70×100 Å

Secondary structure (DSSP, 8-state):
---------------------------PPPPPP----EEP-HHHHHHHHHHTT---HHHHHS-TTT-EEEEE--TT-SEEEEGGGTEEEEEGGGBGGG-SSSBPPGGGS-HHHHHHHHHHHHHHHHHHHHHSPP-TT-HHHHHHHHHHHHIIIIISEEEE--SSS-TT--EEEEPPHHHHHHHHHHHHHHHHHHHHHHHHHHHHHHSSTHHHHHHHHHHHHHHHHTT----EE--SSHHHHHH-S-EEBPGGGSPPHHHHHHIIIIII---HHHHHHHHHHSPPPPTTTS---S----

pLDDT: mean 81.84, std 20.21, range [29.69, 98.62]

Solvent-accessible surface area (backbone atoms only — not comparable to full-atom values): 17178 Å² total; per-residue (Å²): 132,90,87,80,85,87,84,86,89,83,85,90,84,90,80,89,78,93,75,84,78,77,80,73,81,80,74,74,73,74,77,76,78,77,76,76,69,36,64,50,63,51,71,60,53,43,54,56,31,52,76,70,70,45,73,42,52,52,65,72,74,48,60,62,81,57,41,36,29,44,51,41,88,44,90,90,43,52,45,48,64,40,76,96,72,34,31,34,42,29,16,26,87,51,18,46,92,60,66,48,77,48,77,41,60,71,93,77,46,54,42,63,48,52,7,41,43,46,20,36,51,45,52,54,46,54,50,49,61,69,75,45,82,91,51,88,88,36,50,66,46,53,46,50,51,52,51,56,50,41,22,64,54,54,34,27,59,39,43,27,53,53,93,88,58,62,96,86,50,69,42,82,42,77,44,52,74,65,43,5,43,44,25,46,50,37,22,49,24,50,43,47,11,48,55,49,20,50,49,45,52,38,52,75,72,56,86,50,73,78,61,33,59,58,51,45,42,54,49,48,29,49,36,54,75,70,33,67,38,45,21,32,31,59,55,86,52,65,73,52,30,74,77,39,62,62,50,44,46,25,63,72,63,26,67,49,52,66,56,53,30,49,44,32,39,45,45,37,57,44,56,66,70,62,26,51,51,49,35,68,44,36,76,80,76,60,81,88,70,38,80,78,50,77,66,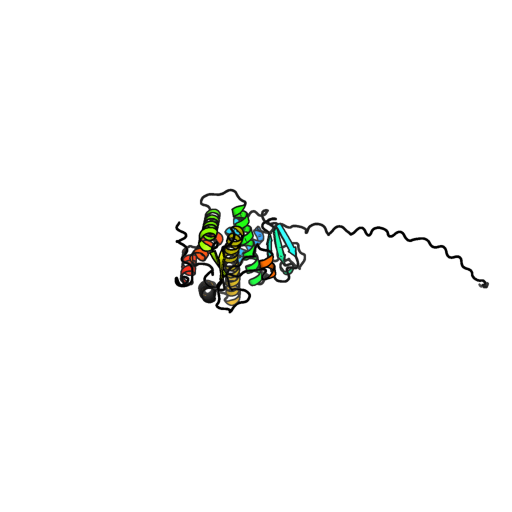84,67,132

Mean predicted aligned error: 10.93 Å

Nearest PDB structures (foldseek):
  1iqv-assembly1_A  TM=3.685E-01  e=1.952E+00  Pyrococcus horikoshii
  4u56-assembly1_S5  TM=3.659E-01  e=5.242E+00  Saccharomyces cerevisiae S288C
  8rw1-assembly1_F  TM=3.632E-01  e=8.369E+00  Kluyveromyces lactis NRRL Y-1140
  6nu3-assembly1_AF  TM=2.572E-01  e=4.042E+00  Homo sapiens
  7rio-assembly1_A  TM=2.278E-01  e=6.126E+00  Homo sapiens